Protein AF-0000000074484947 (afdb_homodimer)

Structure (mmCIF, N/CA/C/O backbone):
data_AF-0000000074484947-model_v1
#
loop_
_ent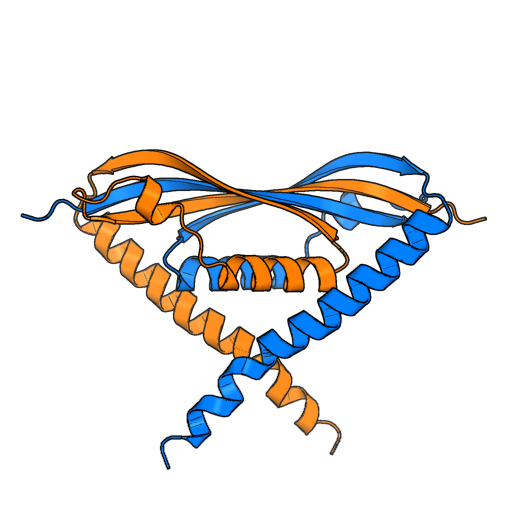ity.id
_entity.type
_entity.pdbx_description
1 polymer Transposase
#
loop_
_atom_site.group_PDB
_atom_site.id
_atom_site.type_symbol
_atom_site.label_atom_id
_atom_site.label_alt_id
_atom_site.label_comp_id
_atom_site.label_asym_id
_atom_site.label_entity_id
_atom_site.label_seq_id
_atom_site.pdbx_PDB_ins_code
_atom_site.Cartn_x
_atom_site.Cartn_y
_atom_site.Cartn_z
_atom_site.occupancy
_atom_site.B_iso_or_equiv
_atom_site.auth_seq_id
_atom_site.auth_comp_id
_atom_site.auth_asym_id
_atom_site.auth_atom_id
_atom_site.pdbx_PDB_model_num
ATOM 1 N N . MET A 1 1 ? -1.77 33.188 10.68 1 50.5 1 MET A N 1
ATOM 2 C CA . MET A 1 1 ? -2.668 32.031 10.719 1 50.5 1 MET A CA 1
ATOM 3 C C . MET A 1 1 ? -2.102 30.875 9.914 1 50.5 1 MET A C 1
ATOM 5 O O . MET A 1 1 ? -1.718 31.047 8.75 1 50.5 1 MET A O 1
ATOM 9 N N . ASN A 1 2 ? -1.52 29.875 10.523 1 65.56 2 ASN A N 1
ATOM 10 C CA . ASN A 1 2 ? -0.704 28.906 9.812 1 65.56 2 ASN A CA 1
ATOM 11 C C . ASN A 1 2 ? -1.521 28.141 8.773 1 65.56 2 ASN A C 1
ATOM 13 O O . ASN A 1 2 ? -2.443 27.406 9.117 1 65.56 2 ASN A O 1
ATOM 17 N N . THR A 1 3 ? -1.575 28.578 7.535 1 86.31 3 THR A N 1
ATOM 18 C CA . THR A 1 3 ? -2.363 28.062 6.422 1 86.31 3 THR A CA 1
ATOM 19 C C . THR A 1 3 ? -2.059 26.594 6.184 1 86.31 3 THR A C 1
ATOM 21 O O . THR A 1 3 ? -0.893 26.188 6.133 1 86.31 3 THR A O 1
ATOM 24 N N . LYS A 1 4 ? -3.127 25.812 6.301 1 90.06 4 LYS A N 1
ATOM 25 C CA . LYS A 1 4 ? -3.006 24.406 5.965 1 90.06 4 LYS A CA 1
ATOM 26 C C . LYS A 1 4 ? -3.178 24.172 4.465 1 90.06 4 LYS A C 1
ATOM 28 O O . LYS A 1 4 ? -3.986 24.844 3.818 1 90.06 4 LYS A O 1
ATOM 33 N N . VAL A 1 5 ? -2.312 23.266 3.943 1 91.69 5 VAL A N 1
ATOM 34 C CA . VAL A 1 5 ? -2.332 22.969 2.514 1 91.69 5 VAL A CA 1
ATOM 35 C C . VAL A 1 5 ? -2.576 21.484 2.293 1 91.69 5 VAL A C 1
ATOM 37 O O . VAL A 1 5 ? -2.006 20.641 2.994 1 91.69 5 VAL A O 1
ATOM 40 N N . LYS A 1 6 ? -3.482 21.25 1.418 1 91.81 6 LYS A N 1
ATOM 41 C CA . LYS A 1 6 ? -3.766 19.906 0.953 1 91.81 6 LYS A CA 1
ATOM 42 C C . LYS A 1 6 ? -2.879 19.531 -0.231 1 91.81 6 LYS A C 1
ATOM 44 O O . LYS A 1 6 ? -2.861 20.234 -1.245 1 91.81 6 LYS A O 1
ATOM 49 N N . CYS A 1 7 ? -2.117 18.453 -0.07 1 91.31 7 CYS A N 1
ATOM 50 C CA . CYS A 1 7 ? -1.215 17.984 -1.115 1 91.31 7 CYS A CA 1
ATOM 51 C C . CYS A 1 7 ? -1.679 16.641 -1.679 1 91.31 7 CYS A C 1
ATOM 53 O O . CYS A 1 7 ? -1.788 15.656 -0.944 1 91.31 7 CYS A O 1
ATOM 55 N N . HIS A 1 8 ? -1.949 16.609 -2.967 1 92.44 8 HIS A N 1
ATOM 56 C CA . HIS A 1 8 ? -2.355 15.383 -3.637 1 92.44 8 HIS A CA 1
ATOM 57 C C . HIS A 1 8 ? -1.149 14.641 -4.195 1 92.44 8 HIS A C 1
ATOM 59 O O . HIS A 1 8 ? -0.218 15.258 -4.715 1 92.44 8 HIS A O 1
ATOM 65 N N . GLY A 1 9 ? -1.221 13.359 -3.961 1 91.81 9 GLY A N 1
ATOM 66 C CA . GLY A 1 9 ? -0.135 12.516 -4.445 1 91.81 9 GLY A CA 1
ATOM 67 C C . GLY A 1 9 ? -0.59 11.133 -4.859 1 91.81 9 GLY A C 1
ATOM 68 O O . GLY A 1 9 ? -1.789 10.844 -4.879 1 91.81 9 GLY A O 1
ATOM 69 N N . ARG A 1 10 ? 0.394 10.367 -5.336 1 93.44 10 ARG A N 1
ATOM 70 C CA . ARG A 1 10 ? 0.155 9 -5.781 1 93.44 10 ARG A CA 1
ATOM 71 C C . ARG A 1 10 ? 1.242 8.062 -5.273 1 93.44 10 ARG A C 1
ATOM 73 O O . ARG A 1 10 ? 2.434 8.336 -5.43 1 93.44 10 ARG A O 1
ATOM 80 N N . LEU A 1 11 ? 0.738 7.078 -4.598 1 94.56 11 LEU A N 1
ATOM 81 C CA . LEU A 1 11 ? 1.602 5.934 -4.332 1 94.56 11 LEU A CA 1
ATOM 82 C C . LEU A 1 11 ? 1.559 4.941 -5.488 1 94.56 11 LEU A C 1
ATOM 84 O O . LEU A 1 11 ? 0.481 4.492 -5.887 1 94.56 11 LEU A O 1
ATOM 88 N N . GLY A 1 12 ? 2.67 4.703 -6.043 1 94.75 12 GLY A N 1
ATOM 89 C CA . GLY A 1 12 ? 2.803 3.689 -7.074 1 94.75 12 GLY A CA 1
ATOM 90 C C . GLY A 1 12 ? 3.66 2.514 -6.648 1 94.75 12 GLY A C 1
ATOM 91 O O . GLY A 1 12 ? 4.738 2.699 -6.078 1 94.75 12 GLY A O 1
ATOM 92 N N . VAL A 1 13 ? 3.148 1.338 -6.848 1 95.94 13 VAL A N 1
ATOM 93 C CA . VAL A 1 13 ? 3.893 0.113 -6.574 1 95.94 13 VAL A CA 1
ATOM 94 C C . VAL A 1 13 ? 3.926 -0.759 -7.828 1 95.94 13 VAL A C 1
ATOM 96 O O . VAL A 1 13 ? 2.889 -1.254 -8.273 1 95.94 13 VAL A O 1
ATOM 99 N N . ASN A 1 14 ? 5.039 -0.871 -8.367 1 96.69 14 ASN A N 1
ATOM 100 C CA . ASN A 1 14 ? 5.207 -1.821 -9.461 1 96.69 14 ASN A CA 1
ATOM 101 C C . ASN A 1 14 ? 5.379 -3.246 -8.945 1 96.69 14 ASN A C 1
ATOM 103 O O . ASN A 1 14 ? 6.25 -3.508 -8.109 1 96.69 14 ASN A O 1
ATOM 107 N N . VAL A 1 15 ? 4.496 -4.078 -9.438 1 95.19 15 VAL A N 1
ATOM 108 C CA . VAL A 1 15 ? 4.508 -5.438 -8.914 1 95.19 15 VAL A CA 1
ATOM 109 C C . VAL A 1 15 ? 4.543 -6.441 -10.062 1 95.19 15 VAL A C 1
ATOM 111 O O . VAL A 1 15 ? 4.316 -6.074 -11.219 1 95.19 15 VAL A O 1
ATOM 114 N N . TYR A 1 16 ? 4.879 -7.637 -9.781 1 93.75 16 TYR A N 1
ATOM 1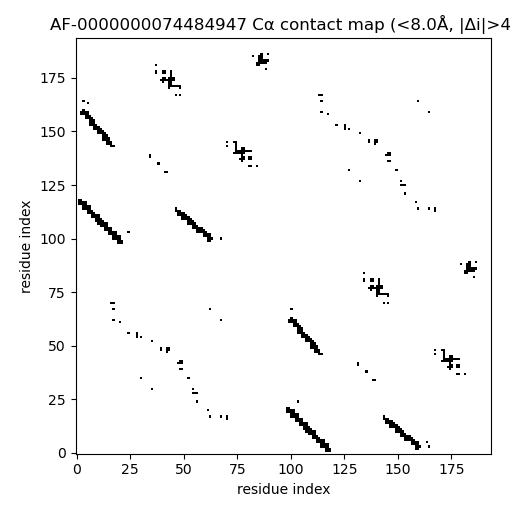15 C CA . TYR A 1 16 ? 4.559 -8.766 -10.641 1 93.75 16 TYR A CA 1
ATOM 116 C C . TYR A 1 16 ? 4.055 -9.953 -9.82 1 93.75 16 TYR A C 1
ATOM 118 O O . TYR A 1 16 ? 4.305 -10.031 -8.617 1 93.75 16 TYR A O 1
ATOM 126 N N . THR A 1 17 ? 3.314 -10.812 -10.43 1 93 17 THR A N 1
ATOM 127 C CA . THR A 1 17 ? 2.863 -12.078 -9.859 1 93 17 THR A CA 1
ATOM 128 C C . THR A 1 17 ? 3.076 -13.227 -10.836 1 93 17 THR A C 1
ATOM 130 O O . THR A 1 17 ? 3.34 -12.992 -12.023 1 93 17 THR A O 1
ATOM 133 N N . VAL A 1 18 ? 3.127 -14.367 -10.328 1 91.75 18 VAL A N 1
ATOM 134 C CA . VAL A 1 18 ? 3.271 -15.562 -11.148 1 91.75 18 VAL A CA 1
ATOM 135 C C . VAL A 1 18 ? 2.021 -16.438 -11.023 1 91.75 18 VAL A C 1
ATOM 137 O O . VAL A 1 18 ? 1.623 -16.797 -9.914 1 91.75 18 VAL A O 1
ATOM 140 N N . VAL A 1 19 ? 1.432 -16.625 -12.109 1 88.19 19 VAL A N 1
ATOM 141 C CA . VAL A 1 19 ? 0.196 -17.391 -12.117 1 88.19 19 VAL A CA 1
ATOM 142 C C . VAL A 1 19 ? 0.302 -18.531 -13.141 1 88.19 19 VAL A C 1
ATOM 144 O O . VAL A 1 19 ? 1.244 -18.562 -13.93 1 88.19 19 VAL A O 1
ATOM 147 N N . ASP A 1 20 ? -0.634 -19.422 -12.984 1 87 20 ASP A N 1
ATOM 148 C CA . ASP A 1 20 ? -0.735 -20.438 -14.031 1 87 20 ASP A CA 1
ATOM 149 C C . ASP A 1 20 ? -1.146 -19.828 -15.367 1 87 20 ASP A C 1
ATOM 151 O O . ASP A 1 20 ? -2.053 -18.984 -15.414 1 87 20 ASP A O 1
ATOM 155 N N . GLY A 1 21 ? -0.439 -20.141 -16.438 1 83.81 21 GLY A N 1
ATOM 156 C CA . GLY A 1 21 ? -0.666 -19.594 -17.766 1 83.81 21 GLY A CA 1
ATOM 157 C C . GLY A 1 21 ? -2.102 -19.734 -18.219 1 83.81 21 GLY A C 1
ATOM 158 O O . GLY A 1 21 ? -2.537 -19.016 -19.141 1 83.81 21 GLY A O 1
ATOM 159 N N . SER A 1 22 ? -2.791 -20.656 -17.625 1 79.31 22 SER A N 1
ATOM 160 C CA . SER A 1 22 ? -4.176 -20.891 -18.016 1 79.31 22 SER A CA 1
ATOM 161 C C . SER A 1 22 ? -5.105 -19.859 -17.391 1 79.31 22 SER A C 1
ATOM 163 O O . SER A 1 22 ? -6.25 -19.688 -17.828 1 79.31 22 SER A O 1
ATOM 165 N N . LYS A 1 23 ? -4.574 -19.141 -16.406 1 71.25 23 LYS A N 1
ATOM 166 C CA . LYS A 1 23 ? -5.406 -18.172 -15.711 1 71.25 23 LYS A CA 1
ATOM 167 C C . LYS A 1 23 ? -5.43 -16.844 -16.453 1 71.25 23 LYS A C 1
ATOM 169 O O . LYS A 1 23 ? -4.426 -16.438 -17.047 1 71.25 23 LYS A O 1
ATOM 174 N N . LYS A 1 24 ? -6.66 -16.234 -16.484 1 67.81 24 LYS A N 1
ATOM 175 C CA . LYS A 1 24 ? -6.82 -14.914 -17.078 1 67.81 24 LYS A CA 1
ATOM 176 C C . LYS A 1 24 ? -6.426 -13.812 -16.109 1 67.81 24 LYS A C 1
ATOM 178 O O . LYS A 1 24 ? -6.406 -14.023 -14.898 1 67.81 24 LYS A O 1
ATOM 183 N N . ASP A 1 25 ? -6.012 -12.758 -16.578 1 59.72 25 ASP A N 1
ATOM 184 C CA . ASP A 1 25 ? -5.543 -11.602 -15.82 1 59.72 25 ASP A CA 1
ATOM 185 C C . ASP A 1 25 ? -6.566 -11.188 -14.758 1 59.72 25 ASP A C 1
ATOM 187 O O . ASP A 1 25 ? -6.199 -10.812 -13.648 1 59.72 25 ASP A O 1
ATOM 191 N N . GLU A 1 26 ? -7.828 -11.258 -15.164 1 60.31 26 GLU A N 1
ATOM 192 C CA . GLU A 1 26 ? -8.898 -10.805 -14.281 1 60.31 26 GLU A CA 1
ATOM 193 C C . GLU A 1 26 ? -8.867 -11.555 -12.953 1 60.31 26 GLU A C 1
ATOM 195 O O . GLU A 1 26 ? -9.305 -11.031 -11.922 1 60.31 26 GLU A O 1
ATOM 200 N N . GLU A 1 27 ? -8.375 -12.734 -13.055 1 58.53 27 GLU A N 1
ATOM 201 C CA . GLU A 1 27 ? -8.383 -13.578 -11.859 1 58.53 27 GLU A CA 1
ATOM 202 C C . GLU A 1 27 ? -7.387 -13.078 -10.82 1 58.53 27 GLU A C 1
ATOM 204 O O . GLU A 1 27 ? -7.539 -13.344 -9.625 1 58.53 27 GLU A O 1
ATOM 209 N N . TYR A 1 28 ? -6.453 -12.352 -11.359 1 57.53 28 TYR A N 1
ATOM 210 C CA . TYR A 1 28 ? -5.426 -11.898 -10.43 1 57.53 28 TYR A CA 1
ATOM 211 C C . TYR A 1 28 ? -5.691 -10.461 -9.984 1 57.53 28 TYR A C 1
ATOM 213 O O . TYR A 1 28 ? -5.09 -9.984 -9.016 1 57.53 28 TYR A O 1
ATOM 221 N N . GLU A 1 29 ? -6.574 -9.898 -10.906 1 56.47 29 GLU A N 1
ATOM 222 C CA . GLU A 1 29 ? -6.906 -8.516 -10.57 1 56.47 29 GLU A CA 1
ATOM 223 C C . GLU A 1 29 ? -7.766 -8.445 -9.312 1 56.47 29 GLU A C 1
ATOM 225 O O . GLU A 1 29 ? -7.957 -7.367 -8.742 1 56.47 29 GLU A O 1
ATOM 230 N N . GLN A 1 30 ? -8.219 -9.578 -9.031 1 57.72 30 GLN A N 1
ATOM 231 C CA . GLN A 1 30 ? -9.125 -9.469 -7.891 1 57.72 30 GLN A CA 1
ATOM 232 C C . GLN A 1 30 ? -8.344 -9.367 -6.582 1 57.72 30 GLN A C 1
ATOM 234 O O . GLN A 1 30 ? -7.98 -10.383 -5.988 1 57.72 30 GLN A O 1
ATOM 239 N N . PHE A 1 31 ? -7.801 -8.219 -6.496 1 62.03 31 PHE A N 1
ATOM 240 C CA . PHE A 1 31 ? -7.184 -7.902 -5.215 1 62.03 31 PHE A CA 1
ATOM 241 C C . PHE A 1 31 ? -8.141 -8.188 -4.066 1 62.03 31 PHE A C 1
ATOM 243 O O . PHE A 1 31 ? -9.336 -7.902 -4.16 1 62.03 31 PHE A O 1
ATOM 250 N N . ASP A 1 32 ? -7.543 -8.914 -3.146 1 75.44 32 ASP A N 1
ATOM 251 C CA . ASP A 1 32 ? -8.141 -9.211 -1.848 1 75.44 32 ASP A CA 1
ATOM 252 C C . ASP A 1 32 ? -8.57 -7.93 -1.135 1 75.44 32 ASP A C 1
ATOM 254 O O . ASP A 1 32 ? -7.75 -7.043 -0.896 1 75.44 32 ASP A O 1
ATOM 258 N N . SER A 1 33 ? -9.898 -7.691 -1.074 1 83.5 33 SER A N 1
ATOM 259 C CA . SER A 1 33 ? -10.445 -6.539 -0.371 1 83.5 33 SER A CA 1
ATOM 260 C C . SER A 1 33 ? -9.758 -6.332 0.975 1 83.5 33 SER A C 1
ATOM 262 O O . SER A 1 33 ? -9.57 -5.195 1.411 1 83.5 33 SER A O 1
ATOM 264 N N . GLU A 1 34 ? -9.398 -7.406 1.522 1 87.25 34 GLU A N 1
ATOM 265 C CA . GLU A 1 34 ? -8.711 -7.305 2.805 1 87.25 34 GLU A CA 1
ATOM 266 C C . GLU A 1 34 ? -7.359 -6.609 2.65 1 87.25 34 GLU A C 1
ATOM 268 O O . GLU A 1 34 ? -6.992 -5.77 3.475 1 87.25 34 GLU A O 1
ATOM 273 N N . LEU A 1 35 ? -6.684 -6.953 1.624 1 90.44 35 LEU A N 1
ATOM 274 C CA . LEU A 1 35 ? -5.391 -6.324 1.37 1 90.44 35 LEU A CA 1
ATOM 275 C C . LEU A 1 35 ? -5.555 -4.828 1.115 1 90.44 35 LEU A C 1
ATOM 277 O O . LEU A 1 35 ? -4.805 -4.016 1.659 1 90.44 35 LEU A O 1
ATOM 281 N N . TYR A 1 36 ? -6.566 -4.465 0.295 1 92.12 36 TYR A N 1
ATOM 282 C CA . TYR A 1 36 ? -6.844 -3.053 0.047 1 92.12 36 TYR A CA 1
ATOM 283 C C . TYR A 1 36 ? -7.109 -2.312 1.353 1 92.12 36 TYR A C 1
ATOM 285 O O . TYR A 1 36 ? -6.543 -1.242 1.592 1 92.12 36 TYR A O 1
ATOM 293 N N . ASN A 1 37 ? -7.898 -2.938 2.139 1 92.75 37 ASN A N 1
ATOM 294 C CA . ASN A 1 37 ? -8.266 -2.311 3.404 1 92.75 37 ASN A CA 1
ATOM 295 C C . ASN A 1 37 ? -7.055 -2.129 4.312 1 92.75 37 ASN A C 1
ATOM 297 O O . ASN A 1 37 ? -6.934 -1.108 4.996 1 92.75 37 ASN A O 1
ATOM 301 N N . GLU A 1 38 ? -6.238 -3.088 4.336 1 93.38 38 GLU A N 1
ATOM 302 C CA . GLU A 1 38 ? -5.043 -3 5.168 1 93.38 38 GLU A CA 1
ATOM 303 C C . GLU A 1 38 ? -4.113 -1.89 4.691 1 93.38 38 GLU A C 1
ATOM 305 O O . GLU A 1 38 ? -3.613 -1.102 5.496 1 93.38 38 GLU A O 1
ATOM 310 N N . ILE A 1 39 ? -3.916 -1.811 3.398 1 94.69 39 ILE A N 1
ATOM 311 C CA . ILE A 1 39 ? -3.045 -0.785 2.834 1 94.69 39 ILE A CA 1
ATOM 312 C C . ILE A 1 39 ? -3.639 0.597 3.098 1 94.69 39 ILE A C 1
ATOM 314 O O . ILE A 1 39 ? -2.926 1.518 3.506 1 94.69 39 ILE A O 1
ATOM 318 N N . ILE A 1 40 ? -4.949 0.71 2.928 1 96.25 40 ILE A N 1
ATOM 319 C CA . ILE A 1 40 ? -5.645 1.968 3.17 1 96.25 40 ILE A CA 1
ATOM 320 C C . ILE A 1 40 ? -5.473 2.383 4.629 1 96.25 40 ILE A C 1
ATOM 322 O O . ILE A 1 40 ? -5.141 3.533 4.918 1 96.25 40 ILE A O 1
ATOM 326 N N . ALA A 1 41 ? -5.684 1.443 5.5 1 94.94 41 ALA A N 1
ATOM 327 C CA . ALA A 1 41 ? -5.562 1.732 6.926 1 94.94 41 ALA A CA 1
ATOM 328 C C . ALA A 1 41 ? -4.152 2.193 7.277 1 94.94 41 ALA A C 1
ATOM 330 O O . ALA A 1 41 ? -3.977 3.162 8.016 1 94.94 41 ALA A O 1
ATOM 331 N N . LEU A 1 42 ? -3.162 1.568 6.812 1 93.56 42 LEU A N 1
ATOM 332 C CA . LEU A 1 42 ? -1.771 1.901 7.109 1 93.56 42 LEU A CA 1
ATOM 333 C C . LEU A 1 42 ? -1.426 3.295 6.594 1 93.56 42 LEU A C 1
ATOM 335 O O . LEU A 1 42 ? -0.772 4.074 7.289 1 93.56 42 LEU A O 1
ATOM 339 N N . LEU A 1 43 ? -1.849 3.588 5.363 1 94.94 43 LEU A N 1
ATOM 340 C CA . LEU A 1 43 ? -1.604 4.902 4.781 1 94.94 43 LEU A CA 1
ATOM 341 C C . LEU A 1 43 ? -2.312 5.992 5.582 1 94.94 43 LEU A C 1
ATOM 343 O O . LEU A 1 43 ? -1.697 6.992 5.957 1 94.94 43 LEU A O 1
ATOM 347 N N . GLN A 1 44 ? -3.586 5.75 5.875 1 95.31 44 GLN A N 1
ATOM 348 C CA . GLN A 1 44 ? -4.387 6.758 6.559 1 95.31 44 GLN A CA 1
ATOM 349 C C . GLN A 1 44 ? -3.883 6.996 7.977 1 95.31 44 GLN A C 1
ATOM 351 O O . GLN A 1 44 ? -3.898 8.125 8.469 1 95.31 44 GLN A O 1
ATOM 356 N N . ALA A 1 45 ? -3.428 5.977 8.578 1 92.38 45 ALA A N 1
ATOM 357 C CA . ALA A 1 45 ? -2.857 6.105 9.914 1 92.38 45 ALA A CA 1
ATOM 358 C C . ALA A 1 45 ? -1.647 7.035 9.914 1 92.38 45 ALA A C 1
ATOM 360 O O . ALA A 1 45 ? -1.329 7.656 10.93 1 92.38 45 ALA A O 1
ATOM 361 N N . ARG A 1 46 ? -0.99 7.125 8.82 1 91.31 46 ARG A N 1
ATOM 362 C CA . ARG A 1 46 ? 0.217 7.941 8.711 1 91.31 46 ARG A CA 1
ATOM 363 C C . ARG A 1 46 ? -0.094 9.297 8.094 1 91.31 46 ARG A C 1
ATOM 365 O O . ARG A 1 46 ? 0.818 10.062 7.766 1 91.31 46 ARG A O 1
ATOM 372 N N . GLY A 1 47 ? -1.416 9.508 7.801 1 91.44 47 GLY A N 1
ATOM 373 C CA . GLY A 1 47 ? -1.814 10.836 7.344 1 91.44 47 GLY A CA 1
ATOM 374 C C . GLY A 1 47 ? -1.904 10.938 5.832 1 91.44 47 GLY A C 1
ATOM 375 O O . GLY A 1 47 ? -1.889 12.039 5.281 1 91.44 47 GLY A O 1
ATOM 376 N N . TYR A 1 48 ? -1.888 9.836 5.156 1 93.75 48 TYR A N 1
ATOM 377 C CA . TYR A 1 48 ? -2.143 9.812 3.719 1 93.75 48 TYR A CA 1
ATOM 378 C C . TYR A 1 48 ? -3.545 9.297 3.422 1 93.75 48 TYR A C 1
ATOM 380 O O . TYR A 1 48 ? -3.771 8.086 3.373 1 93.75 48 TYR A O 1
ATOM 388 N N . ILE A 1 49 ? -4.449 10.172 3.211 1 96.12 49 ILE A N 1
ATOM 389 C CA . ILE A 1 49 ? -5.84 9.805 2.992 1 96.12 49 ILE A CA 1
ATOM 390 C C . ILE A 1 49 ? -6.012 9.25 1.579 1 96.12 49 ILE A C 1
ATOM 392 O O . ILE A 1 49 ? -5.602 9.883 0.604 1 96.12 49 ILE A O 1
ATOM 396 N N . VAL A 1 50 ? -6.652 8.156 1.524 1 97 50 VAL A N 1
ATOM 397 C CA . VAL A 1 50 ? -6.781 7.457 0.249 1 97 50 VAL A CA 1
ATOM 398 C C . VAL A 1 50 ? -8.062 7.91 -0.456 1 97 50 VAL A C 1
ATOM 400 O O . VAL A 1 50 ? -9.148 7.875 0.129 1 97 50 VAL A O 1
ATOM 403 N N . LYS A 1 51 ? -7.961 8.32 -1.644 1 96.5 51 LYS A N 1
ATOM 404 C CA . LYS A 1 51 ? -9.102 8.68 -2.482 1 96.5 51 LYS A CA 1
ATOM 405 C C . LYS A 1 51 ? -9.57 7.492 -3.316 1 96.5 51 LYS A C 1
ATOM 407 O O . LYS A 1 51 ? -10.773 7.281 -3.484 1 96.5 51 LYS A O 1
ATOM 412 N N . ASP A 1 52 ? -8.594 6.801 -3.799 1 95.25 52 ASP A N 1
ATOM 413 C CA . ASP A 1 52 ? -8.875 5.598 -4.574 1 95.25 52 ASP A CA 1
ATOM 414 C C . ASP A 1 52 ? -7.648 4.695 -4.66 1 95.25 52 ASP A C 1
ATOM 416 O O . ASP A 1 52 ? -6.527 5.141 -4.426 1 95.25 52 ASP A O 1
ATOM 420 N N . ILE A 1 53 ? -7.895 3.465 -4.891 1 94.25 53 ILE A N 1
ATOM 421 C CA . ILE A 1 53 ? -6.871 2.432 -4.996 1 94.25 53 ILE A CA 1
ATOM 422 C C . ILE A 1 53 ? -7.223 1.469 -6.129 1 94.25 53 ILE A C 1
ATOM 424 O O . ILE A 1 53 ? -8.391 1.104 -6.301 1 94.25 53 ILE A O 1
ATOM 428 N N . TYR A 1 54 ? -6.199 1.17 -6.887 1 90.81 54 TYR A N 1
ATOM 429 C CA . TYR A 1 54 ? -6.449 0.242 -7.984 1 90.81 54 TYR A CA 1
ATOM 430 C C . TYR A 1 54 ? -5.238 -0.647 -8.234 1 90.81 54 TYR A C 1
ATOM 432 O O . TYR A 1 54 ? -4.117 -0.297 -7.855 1 90.81 54 TYR A O 1
ATOM 440 N N . LEU A 1 55 ? -5.477 -1.774 -8.789 1 90.44 55 LEU A N 1
ATOM 441 C CA . LEU A 1 55 ? -4.465 -2.711 -9.273 1 90.44 55 LEU A CA 1
ATOM 442 C C . LEU A 1 55 ? -4.727 -3.092 -10.727 1 90.44 55 LEU A C 1
ATOM 444 O O . LEU A 1 55 ? -5.816 -3.564 -11.062 1 90.44 55 LEU A O 1
ATOM 448 N N . GLN A 1 56 ? -3.746 -2.789 -11.531 1 88.62 56 GLN A N 1
ATOM 449 C CA . GLN A 1 56 ? -3.904 -3.066 -12.953 1 88.62 56 GLN A CA 1
ATOM 450 C C . GLN A 1 56 ? -2.703 -3.83 -13.508 1 88.62 56 GLN A C 1
ATOM 452 O O . GLN A 1 56 ? -1.556 -3.451 -13.258 1 88.62 56 GLN A O 1
ATOM 457 N N . PHE A 1 57 ? -2.959 -4.879 -14.242 1 88.5 57 PHE A N 1
ATOM 458 C CA . PHE A 1 57 ? -1.894 -5.629 -14.898 1 88.5 57 PHE A CA 1
ATOM 459 C C . PHE A 1 57 ? -1.836 -5.301 -16.391 1 88.5 57 PHE A C 1
ATOM 461 O O . PHE A 1 57 ? -2.859 -4.992 -17 1 88.5 57 PHE A O 1
ATOM 468 N N . SER A 1 58 ? -0.663 -5.375 -16.938 1 84.56 58 SER A N 1
ATOM 469 C CA . SER A 1 58 ? -0.525 -4.883 -18.297 1 84.56 58 SER A CA 1
ATOM 470 C C . SER A 1 58 ? 0.28 -5.852 -19.156 1 84.56 58 SER A C 1
ATOM 472 O O . SER A 1 58 ? 0.163 -5.844 -20.391 1 84.56 58 SER A O 1
ATOM 474 N N . GLU A 1 59 ? 1.17 -6.629 -18.656 1 86.19 59 GLU A N 1
ATOM 475 C CA . GLU A 1 59 ? 2.074 -7.453 -19.453 1 86.19 59 GLU A CA 1
ATOM 476 C C . GLU A 1 59 ? 2.193 -8.859 -18.875 1 86.19 59 GLU A C 1
ATOM 478 O O . GLU A 1 59 ? 2.158 -9.039 -17.656 1 86.19 59 GLU A O 1
ATOM 483 N N . ARG A 1 60 ? 2.393 -9.82 -19.766 1 88.88 60 ARG A N 1
ATOM 484 C CA . ARG A 1 60 ? 2.586 -11.219 -19.406 1 88.88 60 ARG A CA 1
ATOM 485 C C . ARG A 1 60 ? 3.795 -11.812 -20.109 1 88.88 60 ARG A C 1
ATOM 487 O O . ARG A 1 60 ? 4.012 -11.547 -21.297 1 88.88 60 ARG A O 1
ATOM 494 N N . PHE A 1 61 ? 4.484 -12.57 -19.312 1 90.75 61 PHE A N 1
ATOM 495 C CA . PHE A 1 61 ? 5.637 -13.266 -19.875 1 90.75 61 PHE A CA 1
ATOM 496 C C . PHE A 1 61 ? 5.715 -14.688 -19.344 1 90.75 61 PHE A C 1
ATOM 498 O O . PHE A 1 61 ? 5.422 -14.945 -18.172 1 90.75 61 PHE A O 1
ATOM 505 N N . GLU A 1 62 ? 6.102 -15.594 -20.203 1 91.94 62 GLU A N 1
ATOM 506 C CA . GLU A 1 62 ? 6.34 -16.953 -19.734 1 91.94 62 GLU A CA 1
ATOM 507 C C . GLU A 1 62 ? 7.488 -17 -18.734 1 91.94 62 GLU A C 1
ATOM 509 O O . GLU A 1 62 ? 8.516 -16.344 -18.922 1 91.94 62 GLU A O 1
ATOM 514 N N . CYS A 1 63 ? 7.266 -17.734 -17.766 1 93.69 63 CYS A N 1
ATOM 515 C CA . CYS A 1 63 ? 8.281 -17.875 -16.719 1 93.69 63 CYS A CA 1
ATOM 516 C C . CYS A 1 63 ? 9.258 -18.984 -17.047 1 93.69 63 CYS A C 1
ATOM 518 O O . CYS A 1 63 ? 8.859 -20.016 -17.625 1 93.69 63 CYS A O 1
ATOM 520 N N . ASN A 1 64 ? 10.469 -18.75 -16.734 1 92.75 64 ASN A N 1
ATOM 521 C CA . ASN A 1 64 ? 11.383 -19.891 -16.641 1 92.75 64 ASN A CA 1
ATOM 522 C C . ASN A 1 64 ? 11.422 -20.438 -15.211 1 92.75 64 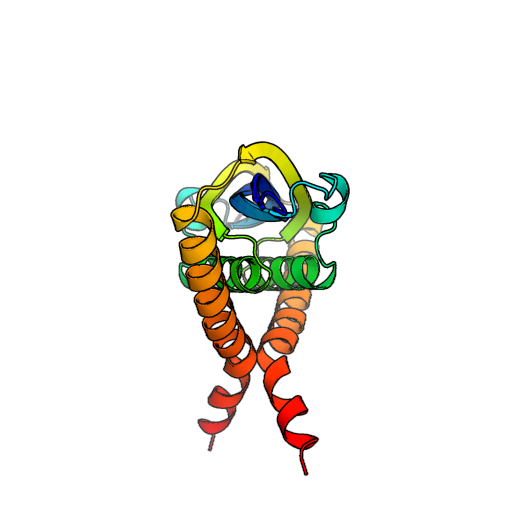ASN A C 1
ATOM 524 O O . ASN A 1 64 ? 10.727 -19.938 -14.328 1 92.75 64 ASN A O 1
ATOM 528 N N . GLU A 1 65 ? 12.195 -21.484 -14.945 1 91.81 65 GLU A N 1
ATOM 529 C CA . GLU A 1 65 ? 12.25 -22.141 -13.648 1 91.81 65 GLU A CA 1
ATOM 530 C C . GLU A 1 65 ? 12.773 -21.203 -12.57 1 91.81 65 GLU A C 1
ATOM 532 O O . GLU A 1 65 ? 12.273 -21.219 -11.438 1 91.81 65 GLU A O 1
ATOM 537 N N . TYR A 1 66 ? 13.742 -20.359 -12.922 1 93.38 66 TYR A N 1
ATOM 538 C CA . TYR A 1 66 ? 14.328 -19.422 -11.969 1 93.38 66 TYR A CA 1
ATOM 539 C C . TYR A 1 66 ? 13.312 -18.391 -11.516 1 93.38 66 TYR A C 1
ATOM 541 O O . TYR A 1 66 ? 13.273 -18.016 -10.344 1 93.38 66 TYR A O 1
ATOM 549 N N . ASP A 1 67 ? 12.477 -17.938 -12.391 1 93.81 67 ASP A N 1
ATOM 550 C CA . ASP A 1 67 ? 11.422 -16.984 -12.062 1 93.81 67 ASP A CA 1
ATOM 551 C C . ASP A 1 67 ? 10.484 -17.547 -11 1 93.81 67 ASP A C 1
ATOM 553 O O . ASP A 1 67 ? 10.125 -16.859 -10.039 1 93.81 67 ASP A O 1
ATOM 557 N N . VAL A 1 68 ? 10.156 -18.797 -11.18 1 93.94 68 VAL A N 1
ATOM 558 C CA . VAL A 1 68 ? 9.195 -19.438 -10.297 1 93.94 68 VAL A CA 1
ATOM 559 C C . VAL A 1 68 ? 9.812 -19.641 -8.914 1 93.94 68 VAL A C 1
ATOM 561 O O . VAL A 1 68 ? 9.18 -19.359 -7.898 1 93.94 68 VAL A O 1
ATOM 564 N N . ILE A 1 69 ? 11.031 -20.078 -8.867 1 95.69 69 ILE A N 1
ATOM 565 C CA . ILE A 1 69 ? 11.727 -20.297 -7.609 1 95.69 69 ILE A CA 1
ATOM 566 C C . ILE A 1 69 ? 11.875 -18.984 -6.855 1 95.69 69 ILE A C 1
ATOM 568 O O . ILE A 1 69 ? 11.625 -18.906 -5.652 1 95.69 69 ILE A O 1
ATOM 572 N N . ASN A 1 70 ? 12.336 -17.969 -7.578 1 96.25 70 ASN A N 1
ATOM 573 C CA . ASN A 1 70 ? 12.5 -16.656 -6.961 1 96.25 70 ASN A CA 1
ATOM 574 C C . ASN A 1 70 ? 11.172 -16.125 -6.426 1 96.25 70 ASN A C 1
ATOM 576 O O . ASN A 1 70 ? 11.125 -15.555 -5.332 1 96.25 70 ASN A O 1
ATOM 580 N N . PHE A 1 71 ? 10.203 -16.281 -7.223 1 96.06 71 PHE A N 1
ATOM 581 C CA . PHE A 1 71 ? 8.867 -15.859 -6.812 1 96.06 71 PHE A CA 1
ATOM 582 C C . PHE A 1 71 ? 8.469 -16.516 -5.496 1 96.06 71 PHE A C 1
ATOM 584 O O . PHE A 1 71 ? 8.008 -15.852 -4.574 1 96.06 71 PHE A O 1
ATOM 591 N N . GLU A 1 72 ? 8.625 -17.781 -5.363 1 95.75 72 GLU A N 1
ATOM 592 C CA . GLU A 1 72 ? 8.258 -18.516 -4.16 1 95.75 72 GLU A CA 1
ATOM 593 C C . GLU A 1 72 ? 9.078 -18.062 -2.959 1 95.75 72 GLU A C 1
ATOM 595 O O . GLU A 1 72 ? 8.555 -17.953 -1.848 1 95.75 72 GLU A O 1
ATOM 600 N N . LYS A 1 73 ? 10.273 -17.828 -3.199 1 96.81 73 LYS A N 1
ATOM 601 C CA . LYS A 1 73 ? 11.148 -17.344 -2.129 1 96.81 73 LYS A CA 1
ATOM 602 C C . LYS A 1 73 ? 10.688 -15.984 -1.607 1 96.81 73 LYS A C 1
ATOM 604 O O . LYS A 1 73 ? 10.586 -15.789 -0.396 1 96.81 73 LYS A O 1
ATOM 609 N N . LEU A 1 74 ? 10.453 -15.094 -2.449 1 96.19 74 LEU A N 1
ATOM 610 C CA . LEU A 1 74 ? 10.047 -13.75 -2.074 1 96.19 74 LEU A CA 1
ATOM 611 C C . LEU A 1 74 ? 8.672 -13.758 -1.414 1 96.19 74 LEU A C 1
ATOM 613 O O . LEU A 1 74 ? 8.422 -13.008 -0.468 1 96.19 74 LEU A O 1
ATOM 617 N N . LYS A 1 75 ? 7.828 -14.609 -1.979 1 95.31 75 LYS A N 1
ATOM 618 C CA . LYS A 1 75 ? 6.508 -14.742 -1.372 1 95.31 75 LYS A CA 1
ATOM 619 C C . LYS A 1 75 ? 6.613 -15.227 0.072 1 95.31 75 LYS A C 1
ATOM 621 O O . LYS A 1 75 ? 5.969 -14.672 0.965 1 95.31 75 LYS A O 1
ATOM 626 N N . LYS A 1 76 ? 7.43 -16.203 0.35 1 95.88 76 LYS A N 1
ATOM 627 C CA . LYS A 1 76 ? 7.629 -16.734 1.697 1 95.88 76 LYS A CA 1
ATOM 628 C C . LYS A 1 76 ? 8.219 -15.672 2.621 1 95.88 76 LYS A C 1
ATOM 630 O O . LYS A 1 76 ? 7.824 -15.562 3.783 1 95.88 76 LYS A O 1
ATOM 635 N N . GLU A 1 77 ? 9.133 -14.938 2.096 1 95.81 77 GLU A N 1
ATOM 636 C CA . GLU A 1 77 ? 9.695 -13.836 2.871 1 95.81 77 GLU A CA 1
ATOM 637 C C . GLU A 1 77 ? 8.625 -12.797 3.211 1 95.81 77 GLU A C 1
ATOM 639 O O . GLU A 1 77 ? 8.578 -12.297 4.336 1 95.81 77 GLU A O 1
ATOM 644 N N . GLY A 1 78 ? 7.855 -12.484 2.262 1 93.81 78 GLY A N 1
ATOM 645 C CA . GLY A 1 78 ? 6.742 -11.57 2.5 1 93.81 78 GLY A CA 1
ATOM 646 C C . GLY A 1 78 ? 5.785 -12.07 3.568 1 93.81 78 GLY A C 1
ATOM 647 O O . GLY A 1 78 ? 5.316 -11.289 4.402 1 93.81 78 GLY A O 1
ATOM 648 N N . GLU A 1 79 ? 5.492 -13.367 3.547 1 93.12 79 GLU A N 1
ATOM 649 C CA . GLU A 1 79 ? 4.613 -13.969 4.547 1 93.12 79 GLU A CA 1
ATOM 650 C C . GLU A 1 79 ? 5.195 -13.828 5.949 1 93.12 79 GLU A C 1
ATOM 652 O O . GLU A 1 79 ? 4.477 -13.5 6.895 1 93.12 79 GLU A O 1
ATOM 657 N N . ARG A 1 80 ? 6.445 -14.086 6.062 1 94.06 80 ARG A N 1
ATOM 658 C CA . ARG A 1 80 ? 7.117 -13.945 7.352 1 94.06 80 ARG A CA 1
ATOM 659 C C . ARG A 1 80 ? 7.055 -12.508 7.852 1 94.06 80 ARG A C 1
ATOM 661 O O . ARG A 1 80 ? 6.699 -12.258 9.008 1 94.06 80 ARG A O 1
ATOM 668 N N . LYS A 1 81 ? 7.316 -11.586 7.012 1 92.88 81 LYS A N 1
ATOM 669 C CA . LYS A 1 81 ? 7.328 -10.18 7.395 1 92.88 81 LYS A CA 1
ATOM 670 C C . LYS A 1 81 ? 5.922 -9.68 7.715 1 92.88 81 LYS A C 1
ATOM 672 O O . LYS A 1 81 ? 5.734 -8.859 8.609 1 92.88 81 LYS A O 1
ATOM 677 N N . ALA A 1 82 ? 4.988 -10.133 6.934 1 91.38 82 ALA A N 1
ATOM 678 C CA . ALA A 1 82 ? 3.604 -9.758 7.211 1 91.38 82 ALA A CA 1
ATOM 679 C C . ALA A 1 82 ? 3.174 -10.242 8.594 1 91.38 82 ALA A C 1
ATOM 681 O O . ALA A 1 82 ? 2.457 -9.539 9.305 1 91.38 82 ALA A O 1
ATOM 682 N N . GLN A 1 83 ? 3.613 -11.383 9 1 89.12 83 GLN A N 1
ATOM 683 C CA . GLN A 1 83 ? 3.311 -11.898 10.328 1 89.12 83 GLN A CA 1
ATOM 684 C C . GLN A 1 83 ? 3.893 -11 11.414 1 89.12 83 GLN A C 1
ATOM 686 O O . GLN A 1 83 ? 3.281 -10.812 12.469 1 89.12 83 GLN A O 1
ATOM 691 N N . GLU A 1 84 ? 5.043 -10.469 11.211 1 86.19 84 GLU A N 1
ATOM 692 C CA . GLU A 1 84 ? 5.652 -9.539 12.148 1 86.19 84 GLU A CA 1
ATOM 693 C C . GLU A 1 84 ? 4.809 -8.273 12.305 1 86.19 84 GLU A C 1
ATOM 695 O O . GLU A 1 84 ? 4.688 -7.734 13.406 1 86.19 84 GLU A O 1
ATOM 700 N N . ILE A 1 85 ? 4.289 -7.887 11.188 1 85 85 ILE A N 1
ATOM 701 C CA . ILE A 1 85 ? 3.42 -6.715 11.219 1 85 85 ILE A CA 1
ATOM 702 C C . ILE A 1 85 ? 2.188 -7.008 12.07 1 85 85 ILE A C 1
ATOM 704 O O . ILE A 1 85 ? 1.812 -6.203 12.93 1 85 85 ILE A O 1
ATOM 708 N N . TYR A 1 86 ? 1.633 -8.117 11.891 1 85.19 86 TYR A N 1
ATOM 709 C CA . TYR A 1 86 ? 0.406 -8.484 12.586 1 85.19 86 TYR A CA 1
ATOM 710 C C . TYR A 1 86 ? 0.665 -8.688 14.07 1 85.19 86 TYR A C 1
ATOM 712 O O . TYR A 1 86 ? -0.269 -8.664 14.883 1 85.19 86 TYR A O 1
ATOM 720 N N . SER A 1 87 ? 1.872 -8.75 14.516 1 76.81 87 SER A N 1
ATOM 721 C CA . SER A 1 87 ? 2.205 -9.023 15.914 1 76.81 87 SER A CA 1
ATOM 722 C C . SER A 1 87 ? 2.686 -7.77 16.625 1 76.81 87 SER A C 1
ATOM 724 O O . SER A 1 87 ? 3.131 -7.832 17.781 1 76.81 87 SER A O 1
ATOM 726 N N . LYS A 1 88 ? 2.855 -6.727 16.016 1 71 88 LYS A N 1
ATOM 727 C CA . LYS A 1 88 ? 3.389 -5.492 16.594 1 71 88 LYS A CA 1
ATOM 728 C C . LYS A 1 88 ? 2.559 -5.039 17.797 1 71 88 LYS A C 1
ATOM 730 O O . LYS A 1 88 ? 3.082 -4.41 18.719 1 71 88 LYS A O 1
ATOM 735 N N . VAL A 1 89 ? 1.288 -4.977 18.016 1 56.69 89 VAL A N 1
ATOM 736 C CA . VAL A 1 89 ? 0.601 -4.48 19.203 1 56.69 89 VAL A CA 1
ATOM 737 C C . VAL A 1 89 ? 1.062 -5.266 20.438 1 56.69 89 VAL A C 1
ATOM 739 O O . VAL A 1 89 ? 1.036 -4.75 21.547 1 56.69 89 VAL A O 1
ATOM 742 N N . ASN A 1 90 ? 1.368 -6.492 20.391 1 47.03 90 ASN A N 1
ATOM 743 C CA . ASN A 1 90 ? 1.457 -7.195 21.672 1 47.03 90 ASN A CA 1
ATOM 744 C C . ASN A 1 90 ? 2.477 -6.543 22.594 1 47.03 90 ASN A C 1
ATOM 746 O O . ASN A 1 90 ? 2.518 -6.852 23.797 1 47.03 90 ASN A O 1
ATOM 750 N N . THR A 1 91 ? 3.463 -6.008 22.078 1 39.44 91 THR A N 1
ATOM 751 C CA . THR A 1 91 ? 4.516 -5.773 23.047 1 39.44 91 THR A CA 1
ATOM 752 C C . THR A 1 91 ? 4.234 -4.504 23.859 1 39.44 91 THR A C 1
ATOM 754 O O . THR A 1 91 ? 4.867 -4.262 24.891 1 39.44 91 THR A O 1
ATOM 757 N N . ASP A 1 92 ? 3.691 -3.508 23.281 1 37 92 ASP A N 1
ATOM 758 C CA . ASP A 1 92 ? 3.717 -2.318 24.125 1 37 92 ASP A CA 1
ATOM 759 C C . ASP A 1 92 ? 2.854 -2.508 25.359 1 37 92 ASP A C 1
ATOM 761 O O . ASP A 1 92 ? 2.844 -1.658 26.25 1 37 92 ASP A O 1
ATOM 765 N N . ARG A 1 93 ? 1.904 -3.322 25.375 1 32.81 93 ARG A N 1
ATOM 766 C CA . ARG A 1 93 ? 1.218 -3.377 26.656 1 32.81 93 ARG A CA 1
ATOM 767 C C . ARG A 1 93 ? 2.152 -3.877 27.75 1 32.81 93 ARG A C 1
ATOM 769 O O . ARG A 1 93 ? 1.764 -3.949 28.922 1 32.81 93 ARG A O 1
ATOM 776 N N . PHE A 1 94 ? 3.217 -4.473 27.359 1 31.5 94 PHE A N 1
ATOM 777 C CA . PHE A 1 94 ? 3.932 -4.93 28.547 1 31.5 94 PHE A CA 1
ATOM 778 C C . PHE A 1 94 ? 4.598 -3.758 29.25 1 31.5 94 PHE A C 1
ATOM 780 O O . PHE A 1 94 ? 5.234 -3.938 30.297 1 31.5 94 PHE A O 1
ATOM 787 N N . ARG A 1 95 ? 4.82 -2.701 28.625 1 28.09 95 ARG A N 1
ATOM 788 C CA . ARG A 1 95 ? 5.668 -1.813 29.422 1 28.09 95 ARG A CA 1
ATOM 789 C C . ARG A 1 95 ? 4.859 -1.094 30.484 1 28.09 95 ARG A C 1
ATOM 791 O O . ARG A 1 95 ? 5.398 -0.277 31.234 1 28.09 95 ARG A O 1
ATOM 798 N N . ILE A 1 96 ? 3.652 -0.9 30.328 1 26.3 96 ILE A N 1
ATOM 799 C CA . ILE A 1 96 ? 3.066 -0.099 31.406 1 26.3 96 ILE A CA 1
ATOM 800 C C . ILE A 1 96 ? 2.955 -0.938 32.656 1 26.3 96 ILE A C 1
ATOM 802 O O . ILE A 1 96 ? 2.479 -0.455 33.688 1 26.3 96 ILE A O 1
ATOM 806 N N . ASP A 1 97 ? 3.643 -2.07 32.75 1 22.33 97 ASP A N 1
ATOM 807 C CA . ASP A 1 97 ? 3.662 -2.355 34.188 1 22.33 97 ASP A CA 1
ATOM 808 C C . ASP A 1 97 ? 4.707 -1.501 34.906 1 22.33 97 ASP A C 1
ATOM 810 O O . ASP A 1 97 ? 5.836 -1.362 34.438 1 22.33 97 ASP A O 1
ATOM 814 N N . MET B 1 1 ? 2.592 -29.469 -19.531 1 50.66 1 MET B N 1
ATOM 815 C CA . MET B 1 1 ? 3.418 -28.844 -18.516 1 50.66 1 MET B CA 1
ATOM 816 C C . MET B 1 1 ? 2.877 -27.469 -18.141 1 50.66 1 MET B C 1
ATOM 818 O O . MET B 1 1 ? 2.625 -26.641 -19.016 1 50.66 1 MET B O 1
ATOM 822 N N . ASN B 1 2 ? 2.191 -27.328 -17.062 1 65.75 2 ASN B N 1
ATOM 823 C CA . ASN B 1 2 ? 1.392 -26.141 -16.797 1 65.75 2 ASN B CA 1
ATOM 824 C C . ASN B 1 2 ? 2.252 -24.875 -16.766 1 65.75 2 ASN B C 1
ATOM 826 O O . ASN B 1 2 ? 3.119 -24.734 -15.906 1 65.75 2 ASN B O 1
ATOM 830 N N . THR B 1 3 ? 2.398 -24.172 -17.875 1 86.56 3 THR B N 1
ATOM 831 C CA . THR B 1 3 ? 3.242 -23 -18.094 1 86.56 3 THR B CA 1
ATOM 832 C C . THR B 1 3 ? 2.896 -21.891 -17.094 1 86.56 3 THR B C 1
ATOM 834 O O . THR B 1 3 ? 1.721 -21.578 -16.906 1 86.56 3 THR B O 1
ATOM 837 N N . LYS B 1 4 ? 3.898 -21.578 -16.344 1 90.25 4 LYS B N 1
ATOM 838 C CA . LYS B 1 4 ? 3.746 -20.438 -15.445 1 90.25 4 LYS B CA 1
ATOM 839 C C . LYS B 1 4 ? 4.02 -19.125 -16.172 1 90.25 4 LYS B C 1
ATOM 841 O O . LYS B 1 4 ? 4.898 -19.062 -17.031 1 90.25 4 LYS B O 1
ATOM 846 N N . VAL B 1 5 ? 3.162 -18.125 -15.852 1 91.94 5 VAL B N 1
ATOM 847 C CA . VAL B 1 5 ? 3.275 -16.812 -16.5 1 91.94 5 VAL B CA 1
ATOM 848 C C . VAL B 1 5 ? 3.477 -15.727 -15.453 1 91.94 5 VAL B C 1
ATOM 850 O O . VAL B 1 5 ? 2.824 -15.734 -14.414 1 91.94 5 VAL B O 1
ATOM 853 N N . LYS B 1 6 ? 4.43 -14.938 -15.773 1 91.88 6 LYS B N 1
ATOM 854 C CA . LYS B 1 6 ? 4.691 -13.742 -14.977 1 91.88 6 LYS B CA 1
ATOM 855 C C . LYS B 1 6 ? 3.879 -12.555 -15.4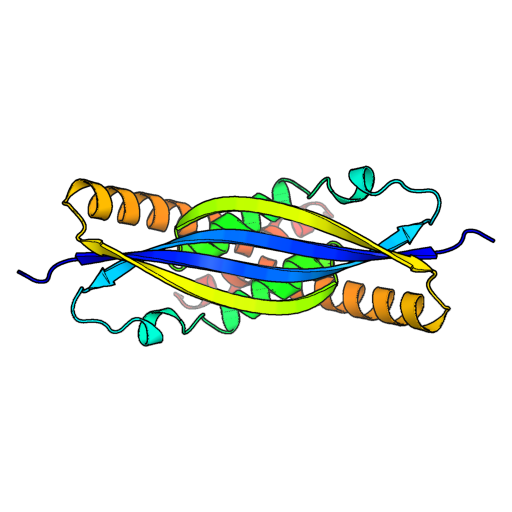84 1 91.88 6 LYS B C 1
ATOM 857 O O . LYS B 1 6 ? 3.957 -12.195 -16.656 1 91.88 6 LYS B O 1
ATOM 862 N N . CYS B 1 7 ? 3.082 -11.992 -14.57 1 91.69 7 CYS B N 1
ATOM 863 C CA . CYS B 1 7 ? 2.242 -10.852 -14.922 1 91.69 7 CYS B CA 1
ATOM 864 C C . CYS B 1 7 ? 2.697 -9.594 -14.195 1 91.69 7 CYS B C 1
ATOM 866 O O . CYS B 1 7 ? 2.727 -9.562 -12.969 1 91.69 7 CYS B O 1
ATOM 868 N N . HIS B 1 8 ? 3.053 -8.586 -14.953 1 92.62 8 HIS B N 1
ATOM 869 C CA . HIS B 1 8 ? 3.459 -7.305 -14.383 1 92.62 8 HIS B CA 1
ATOM 870 C C . HIS B 1 8 ? 2.266 -6.367 -14.227 1 92.62 8 HIS B C 1
ATOM 872 O O . HIS B 1 8 ? 1.395 -6.312 -15.094 1 92.62 8 HIS B O 1
ATOM 878 N N . GLY B 1 9 ? 2.268 -5.77 -13.07 1 92 9 GLY B N 1
ATOM 879 C CA . GLY B 1 9 ? 1.186 -4.844 -12.781 1 92 9 GLY B CA 1
ATOM 880 C C . GLY B 1 9 ? 1.617 -3.67 -11.922 1 92 9 GLY B C 1
ATOM 881 O O . GLY B 1 9 ? 2.803 -3.512 -11.625 1 92 9 GLY B O 1
ATOM 882 N N . ARG B 1 10 ? 0.636 -2.795 -11.688 1 93.38 10 ARG B N 1
ATOM 883 C CA . ARG B 1 10 ? 0.855 -1.601 -10.883 1 93.38 10 ARG B CA 1
ATOM 884 C C . ARG B 1 10 ? -0.299 -1.379 -9.906 1 93.38 10 ARG B C 1
ATOM 886 O O . ARG B 1 10 ? -1.466 -1.401 -10.305 1 93.38 10 ARG B O 1
ATOM 893 N N . LEU B 1 11 ? 0.122 -1.31 -8.68 1 94.62 11 LEU B N 1
ATOM 894 C CA . LEU B 1 11 ? -0.796 -0.769 -7.688 1 94.62 11 LEU B CA 1
ATOM 895 C C . LEU B 1 11 ? -0.699 0.751 -7.625 1 94.62 11 LEU B C 1
ATOM 897 O O . LEU B 1 11 ? 0.391 1.302 -7.449 1 94.62 11 LEU B O 1
ATOM 901 N N . GLY B 1 12 ? -1.785 1.376 -7.855 1 94.81 12 GLY B N 1
ATOM 902 C CA . GLY B 1 12 ? -1.872 2.82 -7.711 1 94.81 12 GLY B CA 1
ATOM 903 C C . GLY B 1 12 ? -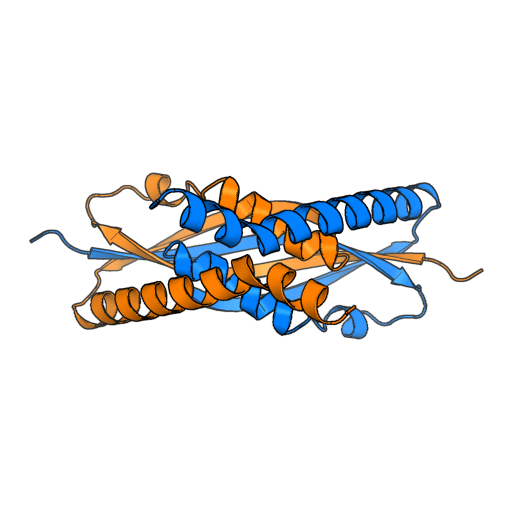2.803 3.252 -6.594 1 94.81 12 GLY B C 1
ATOM 904 O O . GLY B 1 12 ? -3.916 2.736 -6.469 1 94.81 12 GLY B O 1
ATOM 905 N N . VAL B 1 13 ? -2.311 4.117 -5.742 1 95.94 13 VAL B N 1
ATOM 906 C CA . VAL B 1 13 ? -3.115 4.695 -4.672 1 95.94 13 VAL B CA 1
ATOM 907 C C . VAL B 1 13 ? -3.088 6.219 -4.766 1 95.94 13 VAL B C 1
ATOM 909 O O . VAL B 1 13 ? -2.039 6.84 -4.574 1 95.94 13 VAL B O 1
ATOM 912 N N . ASN B 1 14 ? -4.164 6.75 -5.09 1 96.62 14 ASN B N 1
ATOM 913 C CA . ASN B 1 14 ? -4.285 8.203 -5.027 1 96.62 14 ASN B CA 1
ATOM 914 C C . ASN B 1 14 ? -4.543 8.688 -3.605 1 96.62 14 ASN B C 1
ATOM 916 O O . ASN B 1 14 ? -5.469 8.219 -2.945 1 96.62 14 ASN B O 1
ATOM 920 N N . VAL B 1 15 ? -3.65 9.586 -3.201 1 95.19 15 VAL B N 1
ATOM 921 C CA . VAL B 1 15 ? -3.744 10.016 -1.811 1 95.19 15 VAL B CA 1
ATOM 922 C C . VAL B 1 15 ? -3.729 11.539 -1.739 1 95.19 15 VAL B C 1
ATOM 924 O O . VAL B 1 15 ? -3.408 12.211 -2.723 1 95.19 15 VAL B O 1
ATOM 927 N N . TYR B 1 16 ? -4.129 12.062 -0.646 1 93.69 16 TYR B N 1
ATOM 928 C CA . TYR B 1 16 ? -3.779 13.422 -0.266 1 93.69 16 TYR B CA 1
ATOM 929 C C . TYR B 1 16 ? -3.381 13.5 1.203 1 93.69 16 TYR B C 1
ATOM 931 O O . TYR B 1 16 ? -3.729 12.609 1.991 1 93.69 16 TYR B O 1
ATOM 939 N N . THR B 1 17 ? -2.631 14.492 1.556 1 92.81 17 THR B N 1
ATOM 940 C CA . THR B 1 17 ? -2.264 14.805 2.932 1 92.81 17 THR B CA 1
ATOM 941 C C . THR B 1 17 ? -2.434 16.297 3.207 1 92.81 17 THR B C 1
ATOM 943 O O . THR B 1 17 ? -2.594 17.094 2.277 1 92.81 17 THR B O 1
ATOM 946 N N . VAL B 1 18 ? -2.561 16.609 4.418 1 91.69 18 VAL B N 1
ATOM 947 C CA . VAL B 1 18 ? -2.684 18 4.832 1 91.69 18 VAL B CA 1
ATOM 948 C C . VAL B 1 18 ? -1.476 18.406 5.68 1 91.69 18 VAL B C 1
ATOM 950 O O . VAL B 1 18 ? -1.163 17.75 6.672 1 91.69 18 VAL B O 1
ATOM 953 N N . VAL B 1 19 ? -0.816 19.375 5.199 1 87.81 19 VAL B N 1
ATOM 954 C CA . VAL B 1 19 ? 0.387 19.812 5.891 1 87.81 19 VAL B CA 1
ATOM 955 C C . VAL B 1 19 ? 0.315 21.328 6.129 1 87.81 19 VAL B C 1
ATOM 957 O O . VAL B 1 19 ? -0.56 22 5.59 1 87.81 19 VAL B O 1
ATOM 960 N N . ASP B 1 20 ? 1.208 21.734 7.012 1 86.44 20 ASP B N 1
ATOM 961 C CA . ASP B 1 20 ? 1.345 23.172 7.172 1 86.44 20 ASP B CA 1
ATOM 962 C C . ASP B 1 20 ? 1.889 23.828 5.898 1 86.44 20 ASP B C 1
ATOM 964 O O . ASP B 1 20 ? 2.842 23.312 5.301 1 86.44 20 ASP B O 1
ATOM 968 N N . GLY B 1 21 ? 1.235 24.875 5.426 1 83.44 21 GLY B N 1
ATOM 969 C CA . GLY B 1 21 ? 1.597 25.562 4.199 1 83.44 21 GLY B CA 1
ATOM 970 C C . GLY B 1 21 ? 3.053 25.984 4.156 1 83.44 21 GLY B C 1
ATOM 971 O O . GLY B 1 21 ? 3.598 26.25 3.082 1 83.44 21 GLY B O 1
ATOM 972 N N . SER B 1 22 ? 3.639 26.078 5.316 1 78.62 22 SER B N 1
ATOM 973 C CA . SER B 1 22 ? 5.035 26.5 5.379 1 78.62 22 SER B CA 1
ATOM 974 C C . SER B 1 22 ? 5.973 25.344 5.031 1 78.62 22 SER B C 1
ATOM 976 O O . SER B 1 22 ? 7.152 25.562 4.742 1 78.62 22 SER B O 1
ATOM 978 N N . LYS B 1 23 ? 5.41 24.141 5.055 1 69.5 23 LYS B N 1
ATOM 979 C CA . LYS B 1 23 ? 6.246 22.984 4.789 1 69.5 23 LYS B CA 1
ATOM 980 C C . LYS B 1 23 ? 6.422 22.766 3.287 1 69.5 23 LYS B C 1
ATOM 982 O O . LYS B 1 23 ? 5.496 23 2.508 1 69.5 23 LYS B O 1
ATOM 987 N N . LYS B 1 24 ? 7.703 22.422 2.922 1 64.94 24 LYS B N 1
ATOM 988 C CA . LYS B 1 24 ? 8.008 22.109 1.527 1 64.94 24 LYS B CA 1
ATOM 989 C C . LYS B 1 24 ? 7.566 20.703 1.161 1 64.94 24 LYS B C 1
ATOM 991 O O . LYS B 1 24 ? 7.387 19.859 2.039 1 64.94 24 LYS B O 1
ATOM 996 N N . ASP B 1 25 ? 7.27 20.484 -0.037 1 57.81 25 ASP B N 1
ATOM 997 C CA . ASP B 1 25 ? 6.762 19.234 -0.585 1 57.81 25 ASP B CA 1
ATOM 998 C C . ASP B 1 25 ? 7.648 18.047 -0.173 1 57.81 25 ASP B C 1
ATOM 1000 O O . ASP B 1 25 ? 7.148 16.969 0.121 1 57.81 25 ASP B O 1
ATOM 1004 N N . GLU B 1 26 ? 8.984 18.312 -0.218 1 58.03 26 GLU B N 1
ATOM 1005 C CA . GLU B 1 26 ? 9.945 17.25 0.035 1 58.03 26 GLU B CA 1
ATOM 1006 C C . GLU B 1 26 ? 9.727 16.609 1.407 1 58.03 26 GLU B C 1
ATOM 1008 O O . GLU B 1 26 ? 10.062 15.453 1.622 1 58.03 26 GLU B O 1
ATOM 1013 N N . GLU B 1 27 ? 9.203 17.391 2.266 1 56.66 27 GLU B N 1
ATOM 1014 C CA . GLU B 1 27 ? 9.062 16.938 3.645 1 56.66 27 GLU B CA 1
ATOM 1015 C C . GLU B 1 27 ? 7.977 15.875 3.766 1 56.66 27 GLU B C 1
ATOM 1017 O O . GLU B 1 27 ? 7.98 15.078 4.711 1 56.66 27 GLU B O 1
ATOM 1022 N N . TYR B 1 28 ? 7.148 15.922 2.771 1 55.72 28 TYR B N 1
ATOM 1023 C CA . TYR B 1 28 ? 6.047 14.977 2.889 1 55.72 28 TYR B CA 1
ATOM 1024 C C . TYR B 1 28 ? 6.332 13.703 2.094 1 55.72 28 TYR B C 1
ATOM 1026 O O . TYR B 1 28 ? 5.633 12.703 2.246 1 55.72 28 TYR B O 1
ATOM 1034 N N . GLU B 1 29 ? 7.367 14.023 1.207 1 55.5 29 GLU B N 1
ATOM 1035 C CA . GLU B 1 29 ? 7.723 12.883 0.367 1 55.5 29 GLU B CA 1
ATOM 1036 C C . GLU B 1 29 ? 8.43 11.797 1.176 1 55.5 29 GLU B C 1
ATOM 1038 O O . GLU B 1 29 ? 8.625 10.68 0.693 1 55.5 29 GLU B O 1
ATOM 1043 N N . GLN B 1 30 ? 8.742 12.273 2.32 1 56.94 30 GLN B N 1
ATOM 1044 C CA . GLN B 1 30 ? 9.555 11.258 2.99 1 56.94 30 GLN B CA 1
ATOM 1045 C C . GLN B 1 30 ? 8.672 10.195 3.646 1 56.94 30 GLN B C 1
ATOM 1047 O O . GLN B 1 30 ? 8.203 10.383 4.77 1 56.94 30 GLN B O 1
ATOM 1052 N N . PHE B 1 31 ? 8.195 9.43 2.773 1 62.34 31 PHE B N 1
ATOM 1053 C CA . PHE B 1 31 ? 7.512 8.25 3.283 1 62.34 31 PHE B CA 1
ATOM 1054 C C . PHE B 1 31 ? 8.391 7.504 4.281 1 62.34 31 PHE B C 1
ATOM 1056 O O . PHE B 1 31 ? 9.594 7.359 4.066 1 62.34 31 PHE B O 1
ATOM 1063 N N . ASP B 1 32 ? 7.719 7.234 5.371 1 75.25 32 ASP B N 1
ATOM 1064 C CA . ASP B 1 32 ? 8.242 6.387 6.438 1 75.25 32 ASP B CA 1
ATOM 1065 C C . ASP B 1 32 ? 8.656 5.02 5.891 1 75.25 32 ASP B C 1
ATOM 1067 O O . ASP B 1 32 ? 7.852 4.324 5.266 1 75.25 32 ASP B O 1
ATOM 1071 N N . SER B 1 33 ? 9.953 4.762 5.832 1 83.62 33 SER B N 1
ATOM 1072 C CA . SER B 1 33 ? 10.484 3.475 5.398 1 83.62 33 SER B CA 1
ATOM 1073 C C . SER B 1 33 ? 9.703 2.318 6.02 1 83.62 33 SER B C 1
ATOM 1075 O O . SER B 1 33 ? 9.516 1.278 5.383 1 83.62 33 SER B O 1
ATOM 1077 N N . GLU B 1 34 ? 9.273 2.568 7.172 1 87 34 GLU B N 1
ATOM 1078 C CA . GLU B 1 34 ? 8.492 1.525 7.836 1 87 34 GLU B CA 1
ATOM 1079 C C . GLU B 1 34 ? 7.184 1.262 7.102 1 87 34 GLU B C 1
ATOM 1081 O O . GLU B 1 34 ? 6.785 0.108 6.926 1 87 34 GLU B O 1
ATOM 1086 N N . LEU B 1 35 ? 6.566 2.295 6.691 1 90.25 35 LEU B N 1
ATOM 1087 C CA . LEU B 1 35 ? 5.316 2.148 5.949 1 90.25 35 LEU B CA 1
ATOM 1088 C C . LEU B 1 35 ? 5.551 1.41 4.633 1 90.25 35 LEU B C 1
ATOM 1090 O O . LEU B 1 35 ? 4.793 0.504 4.281 1 90.25 35 LEU B O 1
ATOM 1094 N N . TYR B 1 36 ? 6.625 1.79 3.902 1 91.94 36 TYR B N 1
ATOM 1095 C CA . TYR B 1 36 ? 6.965 1.094 2.668 1 91.94 36 TYR B CA 1
ATOM 1096 C C . TYR B 1 36 ? 7.164 -0.397 2.918 1 91.94 36 TYR B C 1
ATOM 1098 O O . TYR B 1 36 ? 6.617 -1.232 2.193 1 91.94 36 TYR B O 1
ATOM 1106 N N . ASN B 1 37 ? 7.875 -0.641 3.953 1 92.69 37 ASN B N 1
ATOM 1107 C CA . ASN B 1 37 ? 8.18 -2.031 4.273 1 92.69 37 ASN B CA 1
ATOM 1108 C C . ASN B 1 37 ? 6.91 -2.818 4.605 1 92.69 37 ASN B C 1
ATOM 1110 O O . ASN B 1 37 ? 6.777 -3.98 4.223 1 92.69 37 ASN B O 1
ATOM 1114 N N . GLU B 1 38 ? 6.066 -2.213 5.324 1 93.31 38 GLU B N 1
ATOM 1115 C CA . GLU B 1 38 ? 4.82 -2.881 5.688 1 93.31 38 GLU B CA 1
ATOM 1116 C C . GLU B 1 38 ? 3.965 -3.162 4.457 1 93.31 38 GLU B C 1
ATOM 1118 O O . GLU B 1 38 ? 3.432 -4.266 4.301 1 93.31 38 GLU B O 1
ATOM 1123 N N . ILE B 1 39 ? 3.865 -2.193 3.572 1 94.62 39 ILE B N 1
ATOM 1124 C CA . ILE B 1 39 ? 3.072 -2.359 2.359 1 94.62 39 ILE B CA 1
ATOM 1125 C C . ILE B 1 39 ? 3.691 -3.443 1.481 1 94.62 39 ILE B C 1
ATOM 1127 O O . ILE B 1 39 ? 2.984 -4.312 0.965 1 94.62 39 ILE B O 1
ATOM 1131 N N . ILE B 1 40 ? 5.012 -3.428 1.381 1 96.25 40 ILE B N 1
ATOM 1132 C CA . ILE B 1 40 ? 5.734 -4.422 0.593 1 96.25 40 ILE B CA 1
ATOM 1133 C C . ILE B 1 40 ? 5.477 -5.816 1.158 1 96.25 40 ILE B C 1
ATOM 1135 O O . ILE B 1 40 ? 5.164 -6.746 0.412 1 96.25 40 ILE B O 1
ATOM 1139 N N . ALA B 1 41 ? 5.582 -5.906 2.441 1 94.81 41 ALA B N 1
ATOM 1140 C CA . ALA B 1 41 ? 5.379 -7.199 3.088 1 94.81 41 ALA B CA 1
ATOM 1141 C C . ALA B 1 41 ? 3.963 -7.719 2.842 1 94.81 41 ALA B C 1
ATOM 1143 O O . ALA B 1 41 ? 3.771 -8.898 2.529 1 94.81 41 ALA B O 1
ATOM 1144 N N . LEU B 1 42 ? 2.986 -6.934 2.973 1 93.5 42 LEU B N 1
ATOM 1145 C CA . LEU B 1 42 ? 1.593 -7.324 2.793 1 93.5 42 LEU B CA 1
ATOM 1146 C C . LEU B 1 42 ? 1.336 -7.773 1.358 1 93.5 42 LEU B C 1
ATOM 1148 O O . LEU B 1 42 ? 0.667 -8.789 1.131 1 93.5 42 LEU B O 1
ATOM 1152 N N . LEU B 1 43 ? 1.851 -7.016 0.394 1 94.94 43 LEU B N 1
ATOM 1153 C CA . LEU B 1 43 ? 1.699 -7.371 -1.013 1 94.94 43 LEU B CA 1
ATOM 1154 C C . LEU B 1 43 ? 2.389 -8.695 -1.316 1 94.94 43 LEU B C 1
ATOM 1156 O O . LEU B 1 43 ? 1.786 -9.594 -1.91 1 94.94 43 LEU B O 1
ATOM 1160 N N . GLN B 1 44 ? 3.631 -8.812 -0.849 1 95.31 44 GLN B N 1
ATOM 1161 C CA . GLN B 1 44 ? 4.422 -10 -1.154 1 95.31 44 GLN B CA 1
ATOM 1162 C C . GLN B 1 44 ? 3.82 -11.242 -0.503 1 95.31 44 GLN B C 1
ATOM 1164 O O . GLN B 1 44 ? 3.844 -12.328 -1.086 1 95.31 44 GLN B O 1
ATOM 1169 N N . ALA B 1 45 ? 3.273 -11.062 0.638 1 92.25 45 ALA B N 1
ATOM 1170 C CA . ALA B 1 45 ? 2.613 -12.18 1.319 1 92.25 45 ALA B CA 1
ATOM 1171 C C . ALA B 1 45 ? 1.443 -12.711 0.496 1 92.25 45 ALA B C 1
ATOM 1173 O O . ALA B 1 45 ? 1.075 -13.883 0.614 1 92.25 45 ALA B O 1
ATOM 1174 N N . ARG B 1 46 ? 0.878 -11.883 -0.289 1 91.31 46 ARG B N 1
ATOM 1175 C CA . ARG B 1 46 ? -0.285 -12.266 -1.084 1 91.31 46 ARG B CA 1
ATOM 1176 C C . ARG B 1 46 ? 0.122 -12.633 -2.506 1 91.31 46 ARG B C 1
ATOM 1178 O O . ARG B 1 46 ? -0.735 -12.828 -3.373 1 91.31 46 ARG B O 1
ATOM 1185 N N . GLY B 1 47 ? 1.472 -12.586 -2.762 1 91.44 47 GLY B N 1
ATOM 1186 C CA . GLY B 1 47 ? 1.949 -13.062 -4.051 1 91.44 47 GLY B CA 1
ATOM 1187 C C . GLY B 1 47 ? 2.152 -11.945 -5.059 1 91.44 47 GLY B C 1
ATOM 1188 O O . GLY B 1 47 ? 2.205 -12.195 -6.266 1 91.44 47 GLY B O 1
ATOM 1189 N N . TYR B 1 48 ? 2.164 -10.734 -4.617 1 93.81 48 TYR B N 1
ATOM 1190 C CA . TYR B 1 48 ? 2.521 -9.602 -5.469 1 93.81 48 TYR B CA 1
ATOM 1191 C C . TYR B 1 48 ? 3.922 -9.102 -5.145 1 93.81 48 TYR B C 1
ATOM 1193 O O . TYR B 1 48 ? 4.105 -8.328 -4.203 1 93.81 48 TYR B O 1
ATOM 1201 N N . ILE B 1 49 ? 4.855 -9.5 -5.902 1 96.12 49 ILE B N 1
ATOM 1202 C CA . ILE B 1 49 ? 6.246 -9.141 -5.645 1 96.12 49 ILE B CA 1
ATOM 1203 C C . ILE B 1 49 ? 6.496 -7.699 -6.074 1 96.12 49 ILE B C 1
ATOM 1205 O O . ILE B 1 49 ? 6.18 -7.316 -7.203 1 96.12 49 ILE B O 1
ATOM 1209 N N . VAL B 1 50 ? 7.09 -7 -5.207 1 96.94 50 VAL B N 1
ATOM 1210 C CA . VAL B 1 50 ? 7.281 -5.574 -5.438 1 96.94 50 VAL B CA 1
ATOM 1211 C C . VAL B 1 50 ? 8.625 -5.34 -6.129 1 96.94 50 VAL B C 1
ATOM 1213 O O . VAL B 1 50 ? 9.664 -5.797 -5.652 1 96.94 50 VAL B O 1
ATOM 1216 N N . LYS B 1 51 ? 8.633 -4.676 -7.203 1 96.44 51 LYS B N 1
ATOM 1217 C CA . LYS B 1 51 ? 9.844 -4.281 -7.922 1 96.44 51 LYS B CA 1
ATOM 1218 C C . LYS B 1 51 ? 10.328 -2.908 -7.465 1 96.44 51 LYS B C 1
ATOM 1220 O O . LYS B 1 51 ? 11.531 -2.688 -7.32 1 96.44 51 LYS B O 1
ATOM 1225 N N . ASP B 1 52 ? 9.367 -2.062 -7.285 1 95.19 52 ASP B N 1
ATOM 1226 C CA . ASP B 1 52 ? 9.664 -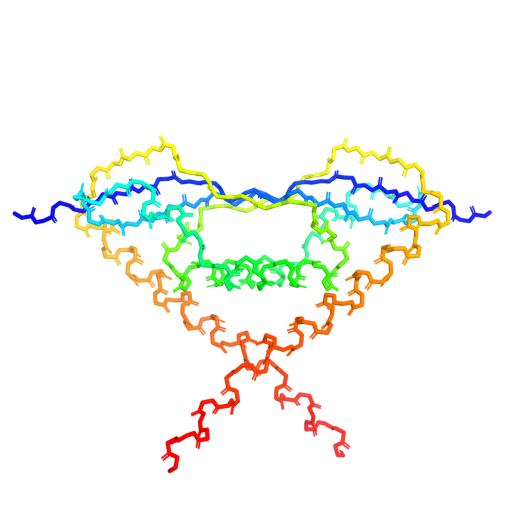0.724 -6.785 1 95.19 52 ASP B CA 1
ATOM 1227 C C . ASP B 1 52 ? 8.414 -0.052 -6.23 1 95.19 52 ASP B C 1
ATOM 1229 O O . ASP B 1 52 ? 7.293 -0.474 -6.527 1 95.19 52 ASP B O 1
ATOM 1233 N N . ILE B 1 53 ? 8.617 0.891 -5.387 1 94.19 53 ILE B N 1
ATOM 1234 C CA . ILE B 1 53 ? 7.562 1.65 -4.723 1 94.19 53 ILE B CA 1
ATOM 1235 C C . ILE B 1 53 ? 7.961 3.121 -4.641 1 94.19 53 ILE B C 1
ATOM 1237 O O . ILE B 1 53 ? 9.117 3.441 -4.371 1 94.19 53 ILE B O 1
ATOM 1241 N N . TYR B 1 54 ? 7.004 3.924 -4.965 1 90.81 54 TYR B N 1
ATOM 1242 C CA . TYR B 1 54 ? 7.297 5.352 -4.902 1 90.81 54 TYR B CA 1
ATOM 1243 C C . TYR B 1 54 ? 6.07 6.141 -4.461 1 90.81 54 TYR B C 1
ATOM 1245 O O . TYR B 1 54 ? 4.938 5.676 -4.605 1 90.81 54 TYR B O 1
ATOM 1253 N N . LEU B 1 55 ? 6.297 7.266 -3.902 1 90.25 55 LEU B N 1
ATOM 1254 C CA . LEU B 1 55 ? 5.293 8.258 -3.553 1 90.25 55 LEU B CA 1
ATOM 1255 C C . LEU B 1 55 ? 5.645 9.625 -4.145 1 90.25 55 LEU B C 1
ATOM 1257 O O . LEU B 1 55 ? 6.738 10.141 -3.904 1 90.25 55 LEU B O 1
ATOM 1261 N N . GLN B 1 56 ? 4.746 10.094 -4.945 1 88.38 56 GLN B N 1
ATOM 1262 C CA . GLN B 1 56 ? 4.996 11.367 -5.605 1 88.38 56 GLN B CA 1
ATOM 1263 C C . GLN B 1 56 ? 3.816 12.32 -5.426 1 88.38 56 GLN B C 1
ATOM 1265 O O . GLN B 1 56 ? 2.666 11.938 -5.645 1 88.38 56 GLN B O 1
ATOM 1270 N N . PHE B 1 57 ? 4.094 13.539 -5.039 1 88 57 PHE B N 1
ATOM 1271 C CA . PHE B 1 57 ? 3.053 14.562 -4.926 1 88 57 PHE B CA 1
ATOM 1272 C C . PHE B 1 57 ? 3.102 15.516 -6.109 1 88 57 PHE B C 1
ATOM 1274 O O . PHE B 1 57 ? 4.172 15.766 -6.672 1 88 57 PHE B O 1
ATOM 1281 N N . SER B 1 58 ? 1.959 16.031 -6.465 1 84.25 58 SER B N 1
ATOM 1282 C CA . SER B 1 58 ? 1.923 16.781 -7.707 1 84.25 58 SER B CA 1
ATOM 1283 C C . SER B 1 58 ? 1.16 18.094 -7.527 1 84.25 58 SER B C 1
ATOM 1285 O O . SER B 1 58 ? 1.365 19.047 -8.289 1 84.25 58 SER B O 1
ATOM 1287 N N . GLU B 1 59 ? 0.229 18.219 -6.66 1 85.75 59 GLU B N 1
ATOM 1288 C CA . GLU B 1 59 ? -0.632 19.391 -6.562 1 85.75 59 GLU B CA 1
ATOM 1289 C C . GLU B 1 59 ? -0.833 19.812 -5.109 1 85.75 59 GLU B C 1
ATOM 1291 O O . GLU B 1 59 ? -0.901 18.969 -4.219 1 85.75 59 GLU B O 1
ATOM 1296 N N . ARG B 1 60 ? -0.99 21.125 -4.93 1 88.5 60 ARG B N 1
ATOM 1297 C CA . ARG B 1 60 ? -1.25 21.703 -3.619 1 88.5 60 ARG B CA 1
ATOM 1298 C C . ARG B 1 60 ? -2.41 22.703 -3.682 1 88.5 60 ARG B C 1
ATOM 1300 O O . ARG B 1 60 ? -2.518 23.469 -4.633 1 88.5 60 ARG B O 1
ATOM 1307 N N . PHE B 1 61 ? -3.203 22.562 -2.654 1 90.38 61 PHE B N 1
ATOM 1308 C CA . PHE B 1 61 ? -4.324 23.484 -2.537 1 90.38 61 PHE B CA 1
ATOM 1309 C C . PHE B 1 61 ? -4.496 23.953 -1.096 1 90.38 61 PHE B C 1
ATOM 1311 O O . PHE B 1 61 ? -4.309 23.172 -0.159 1 90.38 61 PHE B O 1
ATOM 1318 N N . GLU B 1 62 ? -4.84 25.203 -0.928 1 91.62 62 GLU B N 1
ATOM 1319 C CA . GLU B 1 62 ? -5.156 25.688 0.412 1 91.62 62 GLU B CA 1
ATOM 1320 C C . GLU B 1 62 ? -6.383 24.969 0.978 1 91.62 62 GLU B C 1
ATOM 1322 O O . GLU B 1 62 ? -7.363 24.75 0.266 1 91.62 62 GLU B O 1
ATOM 1327 N N . CYS B 1 63 ? -6.258 24.656 2.17 1 93.56 63 CYS B N 1
ATOM 1328 C CA . CYS B 1 63 ? -7.352 23.969 2.842 1 93.56 63 CYS B CA 1
ATOM 1329 C C . CYS B 1 63 ? -8.344 24.953 3.436 1 93.56 63 CYS B C 1
ATOM 1331 O O . CYS B 1 63 ? -7.953 26.016 3.918 1 93.56 63 CYS B O 1
ATOM 1333 N N . ASN B 1 64 ? -9.562 24.594 3.35 1 92.69 64 ASN B N 1
ATOM 1334 C CA . ASN B 1 64 ? -10.523 25.25 4.234 1 92.69 64 ASN B CA 1
ATOM 1335 C C . ASN B 1 64 ? -10.695 24.484 5.539 1 92.69 64 ASN B C 1
ATOM 1337 O O . ASN B 1 64 ? -10.047 23.453 5.75 1 92.69 64 ASN B O 1
ATOM 1341 N N . GLU B 1 65 ? -11.531 24.938 6.449 1 91.81 65 GLU B N 1
ATOM 1342 C CA . GLU B 1 65 ? -11.711 24.328 7.766 1 91.81 65 GLU B CA 1
ATOM 1343 C C . GLU B 1 65 ? -12.266 22.922 7.652 1 91.81 65 GLU B C 1
ATOM 1345 O O . GLU B 1 65 ? -11.859 22.016 8.398 1 91.81 65 GLU B O 1
ATOM 1350 N N . TYR B 1 66 ? -13.18 22.703 6.688 1 93.44 66 TYR B N 1
ATOM 1351 C CA . TYR B 1 66 ? -13.797 21.406 6.5 1 93.44 66 TYR B CA 1
ATOM 1352 C C . TYR B 1 66 ? -12.766 20.375 6.043 1 93.44 66 TYR B C 1
ATOM 1354 O O . TYR B 1 66 ? -12.805 19.219 6.469 1 93.44 66 TYR B O 1
ATOM 1362 N N . ASP B 1 67 ? -11.836 20.734 5.227 1 93.94 67 ASP B N 1
ATOM 1363 C CA . ASP B 1 67 ? -10.773 19.859 4.766 1 93.94 67 ASP B CA 1
ATOM 1364 C C . ASP B 1 67 ? -9.938 19.344 5.938 1 93.94 67 ASP B C 1
ATOM 1366 O O .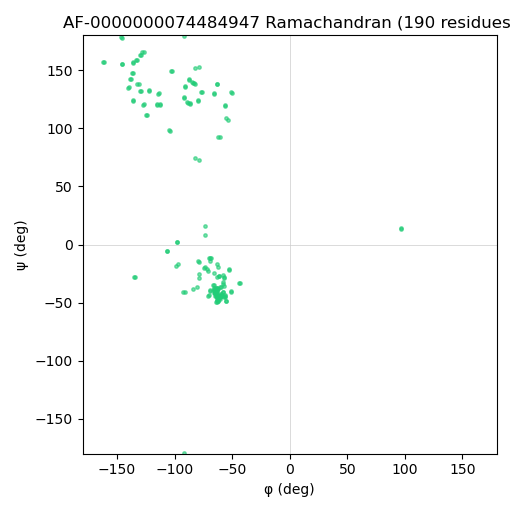 ASP B 1 67 ? -9.617 18.156 6.012 1 93.94 67 ASP B O 1
ATOM 1370 N N . VAL B 1 68 ? -9.656 20.25 6.836 1 94.06 68 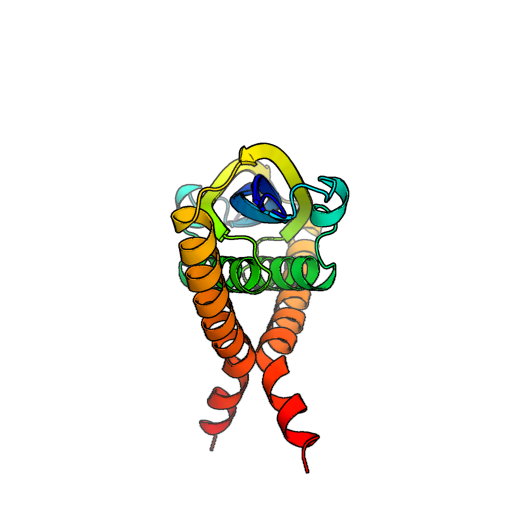VAL B N 1
ATOM 1371 C CA . VAL B 1 68 ? -8.789 19.922 7.965 1 94.06 68 VAL B CA 1
ATOM 1372 C C . VAL B 1 68 ? -9.523 18.984 8.922 1 94.06 68 VAL B C 1
ATOM 1374 O O . VAL B 1 68 ? -8.953 18 9.383 1 94.06 68 VAL B O 1
ATOM 1377 N N . ILE B 1 69 ? -10.742 19.266 9.203 1 95.75 69 ILE B N 1
ATOM 1378 C CA . ILE B 1 69 ? -11.547 18.453 10.102 1 95.75 69 ILE B CA 1
ATOM 1379 C C . ILE B 1 69 ? -11.695 17.047 9.523 1 95.75 69 ILE B C 1
ATOM 1381 O O . ILE B 1 69 ? -11.531 16.047 10.234 1 95.75 69 ILE B O 1
ATOM 1385 N N . ASN B 1 70 ? -12.062 17 8.25 1 96.5 70 ASN B N 1
ATOM 1386 C CA . ASN B 1 70 ? -12.219 15.703 7.594 1 96.5 70 ASN B CA 1
ATOM 1387 C C . ASN B 1 70 ? -10.922 14.906 7.605 1 96.5 70 ASN B C 1
ATOM 1389 O O . ASN B 1 70 ? -10.93 13.695 7.84 1 96.5 70 ASN B O 1
ATOM 1393 N N . PHE B 1 71 ? -9.906 15.594 7.309 1 96.06 71 PHE B N 1
ATOM 1394 C CA . PHE B 1 71 ? -8.586 14.969 7.336 1 96.06 71 PHE B CA 1
ATOM 1395 C C . PHE B 1 71 ? -8.32 14.336 8.695 1 96.06 71 PHE B C 1
ATOM 1397 O O . PHE B 1 71 ? -7.898 13.18 8.773 1 96.06 71 PHE B O 1
ATOM 1404 N N . GLU B 1 72 ? -8.547 15.031 9.758 1 95.75 72 GLU B N 1
ATOM 1405 C CA . GLU B 1 72 ? -8.289 14.539 11.109 1 95.75 72 GLU B CA 1
ATOM 1406 C C . GLU B 1 72 ? -9.172 13.336 11.438 1 95.75 72 GLU B C 1
ATOM 1408 O O . GLU B 1 72 ? -8.727 12.383 12.078 1 95.75 72 GLU B O 1
ATOM 1413 N N . LYS B 1 73 ? -10.336 13.406 11 1 96.94 73 LYS B N 1
ATOM 1414 C CA . LYS B 1 73 ? -11.266 12.297 11.227 1 96.94 73 LYS B CA 1
ATOM 1415 C C . LYS B 1 73 ? -10.789 11.031 10.523 1 96.94 73 LYS B C 1
ATOM 1417 O O . LYS B 1 73 ? -10.766 9.953 11.125 1 96.94 73 LYS B O 1
ATOM 1422 N N . LEU B 1 74 ? -10.461 11.133 9.328 1 96.38 74 LEU B N 1
ATOM 1423 C CA . LEU B 1 74 ? -10.031 9.984 8.531 1 96.38 74 LEU B CA 1
ATOM 1424 C C . LEU B 1 74 ? -8.711 9.43 9.047 1 96.38 74 LEU B C 1
ATOM 1426 O O . LEU B 1 74 ? -8.5 8.211 9.055 1 96.38 74 LEU B O 1
ATOM 1430 N N . LYS B 1 75 ? -7.855 10.375 9.414 1 95.38 75 LYS B N 1
ATOM 1431 C CA . LYS B 1 75 ? -6.59 9.938 9.992 1 95.38 75 LYS B CA 1
ATOM 1432 C C . LYS B 1 75 ? -6.816 9.117 11.25 1 95.38 75 LYS B C 1
ATOM 1434 O O . LYS B 1 75 ? -6.219 8.047 11.422 1 95.38 75 LYS B O 1
ATOM 1439 N N . LYS B 1 76 ? -7.688 9.531 12.125 1 95.94 76 LYS B N 1
ATOM 1440 C CA . LYS B 1 76 ? -8.008 8.812 13.359 1 95.94 76 LYS B CA 1
ATOM 1441 C C . LYS B 1 76 ? -8.625 7.453 13.055 1 95.94 76 LYS B C 1
ATOM 1443 O O . LYS B 1 76 ? -8.32 6.461 13.719 1 95.94 76 LYS B O 1
ATOM 1448 N N . GLU B 1 77 ? -9.477 7.445 12.102 1 96 77 GLU B N 1
ATOM 1449 C CA . GLU B 1 77 ? -10.055 6.172 11.68 1 96 77 GLU B CA 1
ATOM 1450 C C . GLU B 1 77 ? -8.984 5.223 11.156 1 96 77 GLU B C 1
ATOM 1452 O O . GLU B 1 77 ? -9 4.027 11.461 1 96 77 GLU B O 1
ATOM 1457 N N . GLY B 1 78 ? -8.125 5.734 10.367 1 94.12 78 GLY B N 1
ATOM 1458 C CA . GLY B 1 78 ? -7.004 4.941 9.883 1 94.12 78 GLY B CA 1
ATOM 1459 C C . GLY B 1 78 ? -6.148 4.375 11 1 94.12 78 GLY B C 1
ATOM 1460 O O . GLY B 1 78 ? -5.719 3.223 10.945 1 94.12 78 GLY B O 1
ATOM 1461 N N . GLU B 1 79 ? -5.906 5.191 12.039 1 93.25 79 GLU B N 1
ATOM 1462 C CA . GLU B 1 79 ? -5.129 4.75 13.188 1 93.25 79 GLU B CA 1
ATOM 1463 C C . GLU B 1 79 ? -5.809 3.582 13.898 1 93.25 79 GLU B C 1
ATOM 1465 O O . GLU B 1 79 ? -5.152 2.609 14.273 1 93.25 79 GLU B O 1
ATOM 1470 N N . ARG B 1 80 ? -7.074 3.701 14.078 1 94.12 80 ARG B N 1
ATOM 1471 C CA . ARG B 1 80 ? -7.832 2.631 14.719 1 94.12 80 ARG B CA 1
ATOM 1472 C C . ARG B 1 80 ? -7.758 1.344 13.898 1 94.12 80 ARG B C 1
ATOM 1474 O O . ARG B 1 80 ? -7.48 0.273 14.445 1 94.12 80 ARG B O 1
ATOM 1481 N N . LYS B 1 81 ? -7.918 1.431 12.648 1 92.81 81 LYS B N 1
ATOM 1482 C CA . LYS B 1 81 ? -7.906 0.257 11.781 1 92.81 81 LYS B CA 1
ATOM 1483 C C . LYS B 1 81 ? -6.512 -0.348 11.695 1 92.81 81 LYS B C 1
ATOM 1485 O O . LYS B 1 81 ? -6.359 -1.569 11.609 1 92.81 81 LYS B O 1
ATOM 1490 N N . ALA B 1 82 ? -5.531 0.522 11.625 1 91.5 82 ALA B N 1
ATOM 1491 C CA . ALA B 1 82 ? -4.16 0.024 11.602 1 91.5 82 ALA B CA 1
ATOM 1492 C C . ALA B 1 82 ? -3.846 -0.777 12.867 1 91.5 82 ALA B C 1
ATOM 1494 O O . ALA B 1 82 ? -3.158 -1.799 12.805 1 91.5 82 ALA B O 1
ATOM 1495 N N . GLN B 1 83 ? -4.363 -0.362 13.984 1 89.12 83 GLN B N 1
ATOM 1496 C CA . GLN B 1 83 ? -4.172 -1.095 15.227 1 89.12 83 GLN B CA 1
ATOM 1497 C C . GLN B 1 83 ? -4.801 -2.484 15.148 1 89.12 83 GLN B C 1
ATOM 1499 O O . GLN B 1 83 ? -4.254 -3.447 15.695 1 89.12 83 GLN B O 1
ATOM 1504 N N . GLU B 1 84 ? -5.906 -2.621 14.516 1 86.19 84 GLU B N 1
ATOM 1505 C CA . GLU B 1 84 ? -6.551 -3.916 14.32 1 86.19 84 GLU B CA 1
ATOM 1506 C C . GLU B 1 84 ? -5.68 -4.852 13.492 1 86.19 84 GLU B C 1
ATOM 1508 O O . GLU B 1 84 ? -5.625 -6.055 13.75 1 86.19 84 GLU B O 1
ATOM 1513 N N . ILE B 1 85 ? -5.066 -4.227 12.539 1 85.19 85 ILE B N 1
ATOM 1514 C CA . ILE B 1 85 ? -4.164 -5.008 11.695 1 85.19 85 ILE B CA 1
ATOM 1515 C C . ILE B 1 85 ? -3.008 -5.539 12.539 1 85.19 85 ILE B C 1
ATOM 1517 O O . ILE B 1 85 ? -2.666 -6.723 12.461 1 85.19 85 ILE B O 1
ATOM 1521 N N . TYR B 1 86 ? -2.488 -4.723 13.336 1 85.38 86 TYR B N 1
ATOM 1522 C CA . TYR B 1 86 ? -1.332 -5.082 14.148 1 85.38 86 TYR B CA 1
ATOM 1523 C C . TYR B 1 86 ? -1.706 -6.121 15.203 1 85.38 86 TYR B C 1
ATOM 1525 O O . TYR B 1 86 ? -0.835 -6.801 15.75 1 85.38 86 TYR B O 1
ATOM 1533 N N . SER B 1 87 ? -2.957 -6.387 15.414 1 76.81 87 SER B N 1
ATOM 1534 C CA . SER B 1 87 ? -3.404 -7.297 16.469 1 76.81 87 SER B CA 1
ATOM 1535 C C . SER B 1 87 ? -3.891 -8.617 15.875 1 76.81 87 SER B C 1
ATOM 1537 O O . SER B 1 87 ? -4.43 -9.461 16.594 1 76.81 87 SER B O 1
ATOM 1539 N N . LYS B 1 88 ? -3.969 -8.773 14.672 1 70.81 88 LYS B N 1
ATOM 1540 C CA . LYS B 1 88 ? -4.508 -9.961 14.008 1 70.81 88 LYS B CA 1
ATOM 1541 C C . LYS B 1 88 ? -3.766 -11.219 14.453 1 70.81 88 LYS B C 1
ATOM 1543 O O . LYS B 1 88 ? -4.348 -12.305 14.492 1 70.81 88 LYS B O 1
ATOM 1548 N N . VAL B 1 89 ? -2.521 -11.461 14.609 1 56.88 89 VAL B N 1
ATOM 1549 C CA . VAL B 1 89 ? -1.928 -12.727 15.031 1 56.88 89 VAL B CA 1
ATOM 1550 C C . VAL B 1 89 ? -2.502 -13.141 16.391 1 56.88 89 VAL B C 1
ATOM 1552 O O . VAL B 1 89 ? -2.666 -14.328 16.656 1 56.88 89 VAL B O 1
ATOM 1555 N N . ASN B 1 90 ? -2.777 -12.281 17.266 1 47.72 90 ASN B N 1
ATOM 1556 C CA . ASN B 1 90 ? -3.072 -12.758 18.609 1 47.72 90 ASN B CA 1
ATOM 1557 C C . ASN B 1 90 ? -4.25 -13.734 18.609 1 47.72 90 ASN B C 1
ATOM 1559 O O . ASN B 1 90 ? -4.457 -14.461 19.578 1 47.72 90 ASN B O 1
ATOM 1563 N N . THR B 1 91 ? -5.078 -13.625 17.703 1 39.88 91 THR B N 1
ATOM 1564 C CA . THR B 1 91 ? -6.266 -14.43 17.953 1 39.88 91 THR B CA 1
ATOM 1565 C C . THR B 1 91 ? -6.051 -15.875 17.5 1 39.88 91 THR B C 1
ATOM 1567 O O . THR B 1 91 ? -6.816 -16.766 17.859 1 39.88 91 THR B O 1
ATOM 1570 N N . ASP B 1 92 ? -5.395 -16.094 16.422 1 37.03 92 ASP B N 1
ATOM 1571 C CA . ASP B 1 92 ? -5.449 -17.5 16.016 1 37.03 92 ASP B CA 1
ATOM 1572 C C . ASP B 1 92 ? -4.805 -18.406 17.047 1 37.03 92 ASP B C 1
ATOM 1574 O O . ASP B 1 92 ? -4.914 -19.625 16.969 1 37.03 92 ASP B O 1
ATOM 1578 N N . ARG B 1 93 ? -3.873 -17.984 17.797 1 32.75 93 ARG B N 1
ATOM 1579 C CA . ARG B 1 93 ? -3.371 -18.984 18.734 1 32.75 93 ARG B CA 1
ATOM 1580 C C . ARG B 1 93 ? -4.465 -19.438 19.703 1 32.75 93 ARG B C 1
ATOM 1582 O O . ARG B 1 93 ? -4.254 -20.328 20.516 1 32.75 93 ARG B O 1
ATOM 1589 N N . PHE B 1 94 ? -5.465 -18.625 19.797 1 31.75 94 PHE B N 1
ATOM 1590 C CA . PHE B 1 94 ? -6.359 -19.172 20.812 1 31.75 94 PHE B CA 1
ATOM 1591 C C . PHE B 1 94 ? -7.113 -20.391 20.266 1 31.75 94 PHE B C 1
ATOM 1593 O O . PHE B 1 94 ? -7.891 -21.016 20.984 1 31.75 94 PHE B O 1
ATOM 1600 N N . ARG B 1 95 ? -7.18 -20.547 19.031 1 28.22 95 ARG B N 1
ATOM 1601 C CA . ARG B 1 95 ? -8.094 -21.641 18.703 1 28.22 95 ARG B CA 1
ATOM 1602 C C . ARG B 1 95 ? -7.422 -22.984 18.906 1 28.22 95 ARG B C 1
ATOM 1604 O O . ARG B 1 95 ? -8.047 -24.031 18.719 1 28.22 95 ARG B O 1
ATOM 1611 N N . ILE B 1 96 ? -6.215 -23.078 18.781 1 26.31 96 ILE B N 1
ATOM 1612 C CA . ILE B 1 96 ? -5.738 -24.453 18.875 1 26.31 96 ILE B CA 1
ATOM 1613 C C . ILE B 1 96 ? -5.801 -24.906 20.328 1 26.31 96 ILE B C 1
ATOM 1615 O O . ILE B 1 96 ? -5.523 -26.078 20.641 1 26.31 96 ILE B O 1
ATOM 1619 N N . ASP B 1 97 ? -6.395 -24.141 21.219 1 23 97 ASP B N 1
ATOM 1620 C CA . ASP B 1 97 ? -6.574 -25.016 22.359 1 23 97 ASP B CA 1
ATOM 1621 C C . ASP B 1 97 ? -7.785 -25.938 22.156 1 23 97 ASP B C 1
ATOM 1623 O O . ASP B 1 97 ? -8.844 -25.484 21.719 1 23 97 ASP B O 1
#

Organism: Parageobacillus thermoglucosidasius (NCBI:txid1426)

Solvent-accessible surface area (backbone atoms only — not comparable to full-atom values): 10286 Å² total; per-residue (Å²): 126,90,50,42,24,34,36,36,30,37,38,38,32,37,29,34,32,75,42,58,55,86,58,59,68,70,71,66,49,58,63,53,65,64,57,54,49,51,51,47,16,50,37,11,45,73,46,35,41,70,78,45,72,50,62,48,72,80,47,77,41,80,48,54,72,65,54,53,53,52,49,53,50,50,25,52,52,12,40,54,48,33,51,52,48,16,47,54,54,68,58,64,69,60,63,78,108,126,90,48,40,24,32,35,35,30,37,38,40,32,37,27,35,32,74,43,56,55,87,58,60,70,70,70,67,52,59,65,54,64,66,58,53,51,51,50,47,16,51,37,10,44,73,47,34,41,70,78,47,74,48,64,49,72,80,48,77,41,79,48,55,72,65,54,52,54,52,47,53,52,48,25,52,51,12,40,55,49,34,52,52,49,17,44,53,53,69,56,63,68,60,62,77,105

Radius of gyration: 18.91 Å; Cα contacts (8 Å, |Δi|>4): 340; chains: 2; bounding box: 28×61×54 Å

Sequence (194 aa):
MNTKVKCHGRLGVNVYTVVDGSKKDEEYEQFDSELYNEIIALLQARGYIVKDIYLQFSERFECNEYDVINFEKLKKEGERKAQEIYSKVNTDRFRIDMNTKVKCHGRLGVNVYTVVDGSKKDEEYEQFDSELYNEIIALLQARGYIVKDIYLQFSERFECNEYDVINFEKLKKEGERKAQEIYSKVNTDRFRID

Foldseek 3Di:
DPDDDDDDDDDDDDDDDDDDPVDDPVVVQPPDPVVVVVVQVVCVVVPRHDPDDGDDDDDDDDDDPVRVVVRVVVVVVVVVVVVVVVCVPPPPVVPVD/DPDDDDDDDDDDDDDDDDDDPVDDPVVVQPPDPVVVVVVQVVCVVVPRHDPDDGDDDDDDDDDDPVRVVVRVVVVVVVVVVVVVVVCVVVPPVVPVD

pLDDT: mean 82.67, std 18.85, range [22.33, 97.0]

Nearest PDB structures (foldseek):
  8iai-assembly1_7  TM=2.035E-01  e=4.590E+00  Sus scrofa
  8iai-assembly1_7  TM=2.034E-01  e=4.947E+00  Sus scrofa

Secondary structure (DSSP, 8-state):
---EEEEEEEEEEEEEEEEETTS-THHHH---HHHHHHHHHHHHHTT-EEEEEEEEEEEEEE--HHHHHHHHHHHHHHHHHHHHHHTGGGGGGGTT-/---EEEEEEEEEEEEEEEEETTS-GGGTS---HHHHHHHHHHHHHTT-EEEEEEEEEEEEEE--HHHHHHHHHHHHHHHHHHHHHHTSHHHHTTTT-